Protein AF-A0A8W8LDY5-F1 (afdb_monomer_lite)

Organism: Magallana gigas (NCBI:txid29159)

Foldseek 3Di:
DDPPPPDDDDDDDDPLCLVVDPDPCSLDPALVVLLLVVLVVQCVVANPDGAQDEQAAEQLGLLSQLSNQLVCSDVNHFYYEYEADDLVVLVVCLVVVVVVLVPDDQKDPDLVRQLVCCCVVVVDVDSVVSNVPSQSFKAWPVPRHGSVVVVVVVVVVVVVVDDDPPDDDDDDDDDDDDDDDDDDDDDDDDDDDDDDDPDDDDDDDDDDDDDSGMMGTNDPCVSCSVNSCSSRPCSVVSQVPRPHYYHYHHDDD

Secondary structure (DSSP, 8-state):
--------------GGGGGG---TTTT---HHHHHHHHHHHHHHHHTTSPPPEEEEEETHHHHHHHHHHHTT--TTEEEEEEES--HHHHHHHHHHHHHHHHTS-S-BSSHHHHHHHHHHTTS-S-HHHHHHHTGGGEEETTT--BHHHHHHHHHHHHHTS---------------------------------------PPPP----------EEESS-GGGGHHHHHHHHTTHHHHHHH-SS-EEEE----

InterPro domains:
  IPR000073 Alpha/beta hydrolase fold-1 [PF12697] (27-96)
  IPR016812 Protein phosphatase methylesterase, eukaryotic [PTHR14189] (23-253)
  IPR029058 Alpha/Beta hydrolase fold [G3DSA:3.40.50.1820] (20-253)
  IPR029058 Alpha/Beta hydrolase fold [SSF53474] (24-129)

pLDDT: mean 73.22, std 25.51, range [22.97, 98.12]

Structure (mmCIF, N/CA/C/O backbone):
data_AF-A0A8W8LDY5-F1
#
_entry.id   AF-A0A8W8LDY5-F1
#
loop_
_atom_site.group_PDB
_atom_site.id
_atom_site.type_symbol
_atom_site.label_atom_id
_atom_site.label_alt_id
_atom_site.label_comp_id
_atom_site.label_asym_id
_atom_site.label_entity_id
_atom_site.label_seq_id
_atom_site.pdbx_PDB_ins_code
_atom_site.Cartn_x
_atom_site.Cartn_y
_atom_site.Cartn_z
_atom_site.occupancy
_atom_site.B_iso_or_equiv
_atom_site.auth_seq_id
_atom_site.auth_comp_id
_atom_site.auth_asym_id
_atom_site.auth_atom_id
_atom_site.pdbx_PDB_model_num
ATOM 1 N N . MET A 1 1 ? -23.654 31.945 11.230 1.00 37.06 1 MET A N 1
ATOM 2 C CA . MET A 1 1 ? -23.177 30.555 11.364 1.00 37.06 1 MET A CA 1
ATOM 3 C C . MET A 1 1 ? -22.205 30.346 10.220 1.00 37.06 1 MET A C 1
ATOM 5 O O . MET A 1 1 ? -22.652 30.315 9.084 1.00 37.06 1 MET A O 1
ATOM 9 N N . SER A 1 2 ? -20.897 30.408 10.481 1.00 36.28 2 SER A N 1
ATOM 10 C CA . SER A 1 2 ? -19.891 30.214 9.433 1.00 36.28 2 SER A CA 1
ATOM 11 C C . SER A 1 2 ? -19.909 28.752 9.001 1.00 36.28 2 SER A C 1
ATOM 13 O O . SER A 1 2 ? -19.732 27.871 9.842 1.00 36.28 2 SER A O 1
ATOM 15 N N . ASN A 1 3 ? -20.121 28.508 7.710 1.00 33.69 3 ASN A N 1
ATOM 16 C CA . ASN A 1 3 ? -19.801 27.233 7.085 1.00 33.69 3 ASN A CA 1
ATOM 17 C C . ASN A 1 3 ? -18.284 27.047 7.202 1.00 33.69 3 ASN A C 1
ATOM 19 O O . ASN A 1 3 ? -17.527 27.648 6.447 1.00 33.69 3 ASN A O 1
ATOM 23 N N . ALA A 1 4 ? -17.843 26.300 8.212 1.00 34.47 4 ALA A N 1
ATOM 24 C CA . ALA A 1 4 ? -16.472 25.827 8.273 1.00 34.47 4 ALA A CA 1
ATOM 25 C C . ALA A 1 4 ? -16.356 24.702 7.244 1.00 34.47 4 ALA A C 1
ATOM 27 O O . ALA A 1 4 ? -16.884 23.609 7.443 1.00 34.47 4 ALA A O 1
ATOM 28 N N . GLU A 1 5 ? -15.742 25.012 6.111 1.00 32.47 5 GLU A N 1
ATOM 29 C CA . GLU A 1 5 ? -15.350 24.035 5.108 1.00 32.47 5 GLU A CA 1
ATOM 30 C C . GLU A 1 5 ? -14.356 23.067 5.771 1.00 32.47 5 GLU A C 1
ATOM 32 O O . GLU A 1 5 ? -13.290 23.471 6.239 1.00 32.47 5 GLU A O 1
ATOM 37 N N . ILE A 1 6 ? -14.752 21.801 5.939 1.00 36.16 6 ILE A N 1
ATOM 38 C CA . ILE A 1 6 ? -13.903 20.786 6.572 1.00 36.16 6 ILE A CA 1
ATOM 39 C C . ILE A 1 6 ? -12.850 20.379 5.542 1.00 36.16 6 ILE A C 1
ATOM 41 O O . ILE A 1 6 ? -13.074 19.495 4.718 1.00 36.16 6 ILE A O 1
ATOM 45 N N . GLN A 1 7 ? -11.698 21.038 5.582 1.00 36.31 7 GLN A N 1
ATOM 46 C CA . GLN A 1 7 ? -10.547 20.674 4.769 1.00 36.31 7 GLN A CA 1
ATOM 47 C C . GLN A 1 7 ? -9.824 19.500 5.447 1.00 36.31 7 GLN A C 1
ATOM 49 O O . GLN A 1 7 ? -9.162 19.673 6.469 1.00 36.31 7 GLN A O 1
ATOM 54 N N . ILE A 1 8 ? -9.997 18.284 4.918 1.00 40.84 8 ILE A N 1
ATOM 55 C CA . ILE A 1 8 ? -9.317 17.080 5.419 1.00 40.84 8 ILE A CA 1
ATOM 56 C C . ILE A 1 8 ? -7.999 16.927 4.647 1.00 40.84 8 ILE A C 1
ATOM 58 O O . ILE A 1 8 ? -8.042 16.664 3.443 1.00 40.84 8 ILE A O 1
ATOM 62 N N . PRO A 1 9 ? -6.828 17.094 5.285 1.00 42.97 9 PRO A N 1
ATOM 63 C CA . PRO A 1 9 ? -5.555 16.854 4.619 1.00 42.97 9 PRO A CA 1
ATOM 64 C C . PRO A 1 9 ? -5.391 15.358 4.315 1.00 42.97 9 PRO A C 1
ATOM 66 O O . PRO A 1 9 ? -5.575 14.513 5.192 1.00 42.97 9 PRO A O 1
ATOM 69 N N . PHE A 1 10 ? -5.026 15.030 3.074 1.00 44.22 10 PHE A N 1
ATOM 70 C CA . PHE A 1 10 ? -4.736 13.661 2.648 1.00 44.22 10 PHE A CA 1
ATOM 71 C C . PHE A 1 10 ? -3.226 13.422 2.622 1.00 44.22 10 PHE A C 1
ATOM 73 O O . PHE A 1 10 ? -2.493 14.123 1.930 1.00 44.22 10 PHE A O 1
ATOM 80 N N . ALA A 1 11 ? -2.768 12.394 3.335 1.00 47.06 11 ALA A N 1
ATOM 81 C CA . ALA A 1 11 ? -1.408 11.877 3.230 1.00 47.06 11 ALA A CA 1
ATOM 82 C C . ALA A 1 11 ? -1.457 10.483 2.591 1.00 47.06 11 ALA A C 1
ATOM 84 O O . ALA A 1 11 ? -2.080 9.570 3.131 1.00 47.06 11 ALA A O 1
ATOM 85 N N . CYS A 1 12 ? -0.817 10.319 1.432 1.00 48.78 12 CYS A N 1
ATOM 86 C CA . CYS A 1 12 ? -0.674 9.024 0.770 1.00 48.78 12 CYS A CA 1
ATOM 87 C C . CYS A 1 12 ? 0.731 8.478 1.015 1.00 48.78 12 CYS A C 1
ATOM 89 O O . CYS A 1 12 ? 1.708 9.003 0.484 1.00 48.78 12 CYS A O 1
ATOM 91 N N . THR A 1 13 ? 0.840 7.398 1.784 1.00 51.50 13 THR A N 1
ATOM 92 C CA . THR A 1 13 ? 2.084 6.638 1.899 1.00 51.50 13 THR A CA 1
ATOM 93 C C . THR A 1 13 ? 2.088 5.549 0.831 1.00 51.50 13 THR A C 1
ATOM 95 O O . THR A 1 13 ? 1.248 4.651 0.810 1.00 51.50 13 THR A O 1
ATOM 98 N N . SER A 1 14 ? 3.013 5.642 -0.121 1.00 46.97 14 SER A N 1
ATOM 99 C CA . SER A 1 14 ? 3.204 4.573 -1.100 1.00 46.97 14 SER A CA 1
ATOM 100 C C . SER A 1 14 ? 3.945 3.409 -0.444 1.00 46.97 14 SER A C 1
ATOM 102 O O . SER A 1 14 ? 4.886 3.631 0.311 1.00 46.97 14 SER A O 1
ATOM 104 N N . ALA A 1 15 ? 3.620 2.163 -0.800 1.00 43.03 15 ALA A N 1
ATOM 105 C CA . ALA A 1 15 ? 4.523 1.037 -0.531 1.00 43.03 15 ALA A CA 1
ATOM 106 C C . ALA A 1 15 ? 5.902 1.250 -1.197 1.00 43.03 15 ALA A C 1
ATOM 108 O O . ALA A 1 15 ? 6.901 0.697 -0.757 1.00 43.03 15 ALA A O 1
ATOM 109 N N . ALA A 1 16 ? 5.972 2.119 -2.211 1.00 36.88 16 ALA A N 1
ATOM 110 C CA . ALA A 1 16 ? 7.206 2.588 -2.828 1.00 36.88 16 ALA A CA 1
ATOM 111 C C . ALA A 1 16 ? 7.945 3.673 -2.008 1.00 36.88 16 ALA A C 1
ATOM 113 O O . ALA A 1 16 ? 8.997 4.143 -2.426 1.00 36.88 16 ALA A O 1
ATOM 114 N N . ALA A 1 17 ? 7.445 4.066 -0.831 1.00 37.41 17 ALA A N 1
ATOM 115 C CA . ALA A 1 17 ? 8.196 4.860 0.148 1.00 37.41 17 ALA A CA 1
ATOM 116 C C . ALA A 1 17 ? 9.242 4.022 0.916 1.00 37.41 17 ALA A C 1
ATOM 118 O O . ALA A 1 17 ? 9.910 4.545 1.803 1.00 37.41 17 ALA A O 1
ATOM 119 N N . GLN A 1 18 ? 9.419 2.740 0.564 1.00 44.97 18 GLN A N 1
ATOM 120 C CA . GLN A 1 18 ? 10.471 1.857 1.093 1.00 44.97 18 GLN A CA 1
ATOM 121 C C . GLN A 1 18 ? 11.889 2.439 0.956 1.00 44.97 18 GLN A C 1
ATOM 123 O O . GLN A 1 18 ? 12.748 2.125 1.775 1.00 44.97 18 GLN A O 1
ATOM 128 N N . ASP A 1 19 ? 12.126 3.341 -0.003 1.00 41.28 19 ASP A N 1
ATOM 129 C CA . ASP A 1 19 ? 13.433 3.996 -0.169 1.00 41.28 19 ASP A CA 1
ATOM 130 C C . ASP A 1 19 ? 13.679 5.153 0.820 1.00 41.28 19 ASP A C 1
ATOM 132 O O . ASP A 1 19 ? 14.812 5.608 0.954 1.00 41.28 19 ASP A O 1
ATOM 136 N N . LEU A 1 20 ? 12.661 5.610 1.567 1.00 38.50 20 LEU A N 1
ATOM 137 C CA . LEU A 1 20 ? 12.828 6.645 2.601 1.00 38.50 20 LEU A CA 1
ATOM 138 C C . LEU A 1 20 ? 13.350 6.088 3.937 1.00 38.50 20 LEU A C 1
ATOM 140 O O . LEU A 1 20 ? 13.757 6.861 4.803 1.00 38.50 20 LEU A O 1
ATOM 144 N N . PHE A 1 21 ? 13.397 4.762 4.111 1.00 41.69 21 PHE A N 1
ATOM 145 C CA . PHE A 1 21 ? 13.896 4.132 5.333 1.00 41.69 21 PHE A CA 1
ATOM 146 C C . PHE A 1 21 ? 15.153 3.303 5.058 1.00 41.69 21 PHE A C 1
ATOM 148 O O . PHE A 1 21 ? 15.094 2.121 4.730 1.00 41.69 21 PHE A O 1
ATOM 155 N N . SER A 1 22 ? 16.316 3.918 5.292 1.00 36.22 22 SER A N 1
ATOM 156 C CA . SER A 1 22 ? 17.645 3.287 5.295 1.00 36.22 22 SER A CA 1
ATOM 157 C C . SER A 1 22 ? 17.837 2.324 6.486 1.00 36.22 22 SER A C 1
ATOM 159 O O . 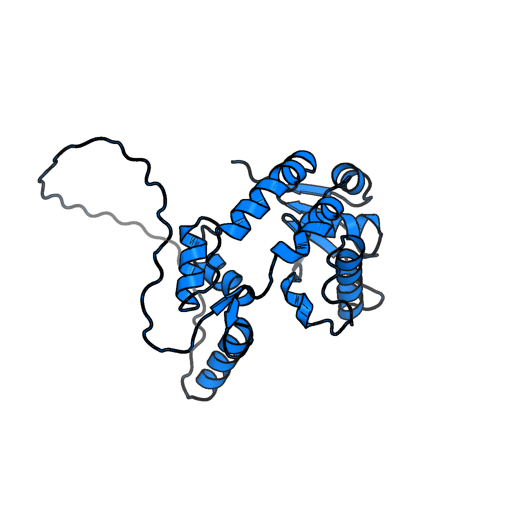SER A 1 22 ? 18.779 2.459 7.270 1.00 36.22 22 SER A O 1
ATOM 161 N N . SER A 1 23 ? 16.936 1.353 6.662 1.00 43.59 23 SER A N 1
ATOM 162 C CA . S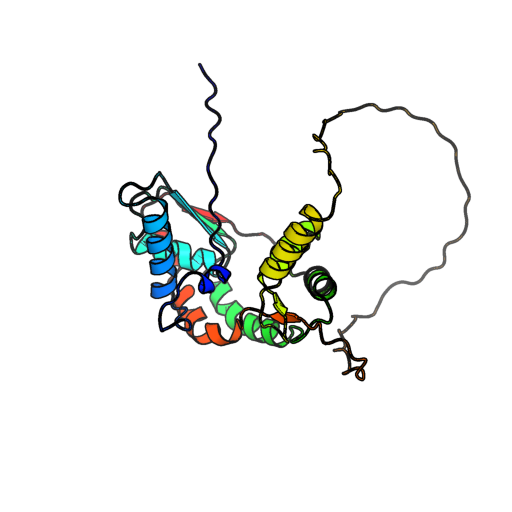ER A 1 23 ? 17.070 0.298 7.669 1.00 43.59 23 SER A CA 1
ATOM 163 C C . SER A 1 23 ? 17.593 -0.997 7.046 1.00 43.59 23 SER A C 1
ATOM 165 O O . SER A 1 23 ? 17.238 -1.376 5.933 1.00 43.59 23 SER A O 1
ATOM 167 N N . SER A 1 24 ? 18.469 -1.680 7.778 1.00 46.00 24 SER A N 1
ATOM 168 C CA . SER A 1 24 ? 19.313 -2.803 7.350 1.00 46.00 24 SER A CA 1
ATOM 169 C C . SER A 1 24 ? 18.574 -4.087 6.937 1.00 46.00 24 SER A C 1
ATOM 171 O O . SER A 1 24 ? 19.230 -5.077 6.624 1.00 46.00 24 SER A O 1
ATOM 173 N N . ASN A 1 25 ? 17.237 -4.092 6.909 1.00 54.94 25 ASN A N 1
ATOM 174 C CA . ASN A 1 25 ? 16.436 -5.265 6.559 1.00 54.94 25 ASN A CA 1
ATOM 175 C C . ASN A 1 25 ? 15.234 -4.912 5.661 1.00 54.94 25 ASN A C 1
ATOM 177 O O . ASN A 1 25 ? 14.090 -5.233 5.972 1.00 54.94 25 ASN A O 1
ATOM 181 N N . ASN A 1 26 ? 15.507 -4.260 4.525 1.00 62.44 26 ASN A N 1
ATOM 182 C CA . ASN A 1 26 ? 14.524 -3.796 3.528 1.00 62.44 26 ASN A CA 1
ATOM 183 C C . ASN A 1 26 ? 13.794 -4.933 2.759 1.00 62.44 26 ASN A C 1
ATOM 185 O O . ASN A 1 26 ? 13.309 -4.744 1.649 1.00 62.44 26 ASN A O 1
ATOM 189 N N . GLN A 1 27 ? 13.781 -6.151 3.307 1.00 73.69 27 GLN A N 1
ATOM 190 C CA . GLN A 1 27 ? 13.156 -7.341 2.716 1.00 73.69 27 GLN A CA 1
ATOM 191 C C . GLN A 1 27 ? 12.033 -7.920 3.583 1.00 73.69 27 GLN A C 1
ATOM 193 O O . GLN A 1 27 ? 11.282 -8.770 3.107 1.00 73.69 27 GLN A O 1
ATOM 198 N N . ASP A 1 28 ? 11.910 -7.483 4.840 1.00 84.94 28 ASP A N 1
ATOM 199 C CA . ASP A 1 28 ? 10.811 -7.898 5.707 1.00 84.94 28 ASP A CA 1
ATOM 200 C C . ASP A 1 28 ? 9.557 -7.081 5.384 1.00 84.94 28 ASP A C 1
ATOM 202 O O . ASP A 1 28 ? 9.450 -5.906 5.730 1.00 84.94 28 ASP A O 1
ATOM 206 N N . LEU A 1 29 ? 8.607 -7.727 4.711 1.00 87.88 29 LEU A N 1
ATOM 207 C CA . LEU A 1 29 ? 7.315 -7.145 4.364 1.00 87.88 29 LEU A CA 1
ATOM 208 C C . LEU A 1 29 ? 6.193 -7.741 5.218 1.00 87.88 29 LEU A C 1
ATOM 210 O O . LEU A 1 29 ? 5.048 -7.770 4.781 1.00 87.88 29 LEU A O 1
ATOM 214 N N . SER A 1 30 ? 6.493 -8.244 6.418 1.00 92.69 30 SER A N 1
ATOM 215 C CA . SER A 1 30 ? 5.484 -8.744 7.356 1.00 92.69 30 SER A CA 1
ATOM 216 C C . SER A 1 30 ? 4.444 -7.681 7.719 1.00 92.69 30 SER A C 1
ATOM 218 O O . SER A 1 30 ? 4.695 -6.471 7.671 1.00 92.69 30 SER A O 1
ATOM 220 N N . ALA A 1 31 ? 3.252 -8.138 8.112 1.00 93.62 31 ALA A N 1
ATOM 221 C CA . ALA A 1 31 ? 2.187 -7.251 8.566 1.00 93.62 31 ALA A CA 1
ATOM 222 C C . ALA A 1 31 ? 2.651 -6.387 9.747 1.00 93.62 31 ALA A C 1
ATOM 224 O O . ALA A 1 31 ? 2.359 -5.192 9.805 1.00 93.62 31 ALA A O 1
ATOM 225 N N . GLU A 1 32 ? 3.412 -6.980 10.667 1.00 94.38 32 GLU A N 1
ATOM 226 C CA . GLU A 1 32 ? 3.980 -6.341 11.846 1.00 94.38 32 GLU A CA 1
ATOM 227 C C . GLU A 1 32 ? 4.967 -5.242 11.468 1.00 94.38 32 GLU A C 1
ATOM 229 O O . GLU A 1 32 ? 4.907 -4.145 12.035 1.00 94.38 32 GLU A O 1
ATOM 234 N N . ARG A 1 33 ? 5.864 -5.499 10.512 1.00 93.06 33 ARG A N 1
ATOM 235 C CA . ARG A 1 33 ? 6.826 -4.490 10.079 1.00 93.06 33 ARG A CA 1
ATOM 236 C C . ARG A 1 33 ? 6.120 -3.316 9.411 1.00 93.06 33 ARG A C 1
ATOM 238 O O . ARG A 1 33 ? 6.235 -2.194 9.898 1.00 93.06 33 ARG A O 1
ATOM 245 N N . LEU A 1 34 ? 5.310 -3.593 8.391 1.00 92.06 34 LEU A N 1
ATOM 246 C CA . LEU A 1 34 ? 4.635 -2.562 7.599 1.00 92.06 34 LEU A CA 1
ATOM 247 C C . LEU A 1 34 ? 3.675 -1.705 8.434 1.00 92.06 34 LEU A C 1
ATOM 249 O O . LEU A 1 34 ? 3.633 -0.490 8.266 1.00 92.06 34 LEU A O 1
ATOM 253 N N . SER A 1 35 ? 2.935 -2.299 9.375 1.00 95.56 35 SER A N 1
ATOM 254 C CA . SER A 1 35 ? 2.070 -1.509 10.266 1.00 95.56 35 SER A CA 1
ATOM 255 C C . SER A 1 35 ? 2.868 -0.664 11.266 1.00 95.56 35 SER A C 1
ATOM 257 O O . SER A 1 35 ? 2.466 0.460 11.567 1.00 95.56 35 SER A O 1
ATOM 259 N N . SER A 1 36 ? 4.028 -1.149 11.730 1.00 95.19 36 SER A N 1
ATOM 260 C CA . SER A 1 36 ? 4.947 -0.344 12.554 1.00 95.19 36 SER A CA 1
ATOM 261 C C . SER A 1 36 ? 5.496 0.846 11.771 1.00 95.19 36 SER A C 1
ATOM 263 O O . SER A 1 36 ? 5.558 1.946 12.310 1.00 95.19 36 SER A O 1
ATOM 265 N N . ASP A 1 37 ? 5.831 0.646 10.496 1.00 91.75 37 ASP A N 1
ATOM 266 C CA . ASP A 1 37 ? 6.319 1.715 9.626 1.00 91.75 37 ASP A CA 1
ATOM 267 C C . ASP A 1 37 ? 5.253 2.806 9.426 1.00 91.75 37 ASP A C 1
ATOM 269 O O . ASP A 1 37 ? 5.576 3.987 9.526 1.00 91.75 37 ASP A O 1
ATOM 273 N N . VAL A 1 38 ? 3.970 2.448 9.275 1.00 93.75 38 VAL A N 1
ATOM 274 C CA . VAL A 1 38 ? 2.864 3.431 9.248 1.00 93.75 38 VAL A CA 1
ATOM 275 C C . VAL A 1 38 ? 2.816 4.265 10.534 1.00 93.75 38 VAL A C 1
ATOM 277 O O . VAL A 1 38 ? 2.722 5.490 10.466 1.00 93.75 38 VAL A O 1
ATOM 280 N N . GLY A 1 39 ? 2.905 3.622 11.703 1.00 93.31 39 GLY A N 1
ATOM 281 C CA . GLY A 1 39 ? 2.935 4.326 12.989 1.00 93.31 39 GLY A CA 1
ATOM 282 C C . GLY A 1 39 ? 4.146 5.254 13.127 1.00 93.31 39 GLY A C 1
ATOM 283 O O . GLY A 1 39 ? 4.005 6.396 13.561 1.00 93.31 39 GLY A O 1
ATOM 284 N N . ASN A 1 40 ? 5.324 4.796 12.694 1.00 92.75 40 ASN A N 1
ATOM 285 C CA . ASN A 1 40 ? 6.556 5.585 12.713 1.00 92.75 40 ASN A CA 1
ATOM 286 C C . ASN A 1 40 ? 6.467 6.810 11.797 1.00 92.75 40 ASN A C 1
ATOM 288 O O . ASN A 1 40 ? 6.885 7.887 12.205 1.00 92.75 40 ASN A O 1
ATOM 292 N N . ILE A 1 41 ? 5.890 6.672 10.598 1.00 90.38 41 ILE A N 1
ATOM 293 C CA . ILE A 1 41 ? 5.679 7.798 9.677 1.00 90.38 41 ILE A CA 1
ATOM 294 C C . ILE A 1 41 ? 4.771 8.848 10.318 1.00 90.38 41 ILE A C 1
ATOM 296 O O . ILE A 1 41 ? 5.106 10.026 10.323 1.00 90.38 41 ILE A O 1
ATOM 300 N N . ILE A 1 42 ? 3.642 8.432 10.895 1.00 91.12 42 ILE A N 1
ATOM 301 C CA . ILE A 1 42 ? 2.709 9.356 11.555 1.00 91.12 42 ILE A CA 1
ATOM 302 C C . ILE A 1 42 ? 3.397 10.070 12.722 1.00 91.12 42 ILE A C 1
ATOM 304 O O . ILE A 1 42 ? 3.244 11.281 12.877 1.00 91.12 42 ILE A O 1
ATOM 308 N N . LYS A 1 43 ? 4.192 9.342 13.511 1.00 92.12 43 LYS A N 1
ATOM 309 C CA . LYS A 1 43 ? 4.965 9.921 14.609 1.00 92.12 43 LYS A CA 1
ATOM 310 C C . LYS A 1 43 ? 6.018 10.916 14.121 1.00 92.12 43 LYS A C 1
ATOM 312 O O . LYS A 1 43 ? 6.169 11.968 14.724 1.00 92.12 43 LYS A O 1
ATOM 317 N N . GLU A 1 44 ? 6.725 10.611 13.040 1.00 92.94 44 GLU A N 1
ATOM 318 C CA . GLU A 1 44 ? 7.719 11.526 12.470 1.00 92.94 44 GLU A CA 1
ATOM 319 C C . GLU A 1 44 ? 7.056 12.788 11.898 1.00 92.94 44 GLU A C 1
ATOM 321 O O . GLU A 1 44 ? 7.575 13.890 12.045 1.00 92.94 44 GLU A O 1
ATOM 326 N N . MET A 1 45 ? 5.875 12.649 11.289 1.00 89.75 45 MET A N 1
ATOM 327 C CA . MET A 1 45 ? 5.142 13.770 10.697 1.00 89.75 45 MET A CA 1
ATOM 328 C C . MET A 1 45 ? 4.497 14.698 11.732 1.00 89.75 45 MET A C 1
ATOM 330 O O . MET A 1 45 ? 4.455 15.908 11.515 1.00 89.75 45 MET A O 1
ATOM 334 N N . TYR A 1 46 ? 3.952 14.148 12.819 1.00 91.00 46 TYR A N 1
ATOM 335 C CA . TYR A 1 46 ? 3.099 14.899 13.750 1.00 91.00 46 TYR A CA 1
ATOM 336 C C . TYR A 1 46 ? 3.587 14.895 15.207 1.00 91.00 46 TYR A C 1
ATOM 338 O O . TYR A 1 46 ? 2.981 15.544 16.059 1.00 91.00 46 TYR A O 1
ATOM 346 N N . GLY A 1 47 ? 4.678 14.195 15.517 1.00 91.38 47 GLY A N 1
ATOM 347 C CA . GLY A 1 47 ? 5.205 14.074 16.872 1.00 91.38 47 GLY A CA 1
ATOM 348 C C . GLY A 1 47 ? 4.280 13.288 17.804 1.00 91.38 47 GLY A C 1
ATOM 349 O O . GLY A 1 47 ? 3.685 12.279 17.420 1.00 91.38 47 GLY A O 1
ATOM 350 N N . ASP A 1 48 ? 4.183 13.749 19.051 1.00 89.94 48 ASP A N 1
ATOM 351 C CA . ASP A 1 48 ? 3.425 13.073 20.112 1.00 89.94 48 ASP A CA 1
ATOM 352 C C . ASP A 1 48 ? 1.930 13.458 20.147 1.00 89.94 48 ASP A C 1
ATOM 354 O O . ASP A 1 48 ? 1.142 12.782 20.808 1.00 89.94 48 ASP A O 1
ATOM 358 N N . GLU A 1 49 ? 1.518 14.500 19.414 1.00 92.06 49 GLU A N 1
ATOM 359 C CA . GLU A 1 49 ? 0.129 14.987 19.359 1.00 92.06 49 GLU A CA 1
ATOM 360 C C . GLU A 1 49 ? -0.432 14.955 17.923 1.00 92.06 49 GLU A C 1
ATOM 362 O O . GLU A 1 49 ? -0.686 16.001 17.317 1.00 92.06 49 GLU A O 1
ATOM 367 N N . PRO A 1 50 ? -0.634 13.759 17.338 1.00 93.31 50 PRO A N 1
ATOM 368 C CA . PRO A 1 50 ? -1.188 13.652 15.998 1.00 93.31 50 PRO A CA 1
ATOM 369 C C . PRO A 1 50 ? -2.643 14.150 15.943 1.00 93.31 50 PRO A C 1
ATOM 371 O O . PRO A 1 50 ? -3.422 13.901 16.871 1.00 93.31 50 PRO A O 1
ATOM 374 N N . PRO A 1 51 ? -3.058 14.804 14.840 1.00 95.25 51 PRO A N 1
ATOM 375 C CA . PRO A 1 51 ? -4.454 15.187 14.642 1.00 95.25 51 PRO A CA 1
ATOM 376 C C . PRO A 1 51 ? -5.349 13.939 14.539 1.00 95.25 51 PRO A C 1
ATOM 378 O O . PRO A 1 51 ? -4.835 12.828 14.381 1.00 95.25 51 PRO A O 1
ATOM 381 N N . PRO A 1 52 ? -6.686 14.076 14.590 1.00 96.81 52 PRO A N 1
ATOM 382 C CA . PRO A 1 52 ? -7.587 12.959 14.320 1.00 96.81 52 PRO A CA 1
ATOM 383 C C . PRO A 1 52 ? -7.317 12.344 12.939 1.00 96.81 52 PRO A C 1
ATOM 385 O O . PRO A 1 52 ? -7.367 13.041 11.926 1.00 96.81 52 PRO A O 1
ATOM 388 N N . ILE A 1 53 ? -7.033 11.041 12.897 1.00 95.69 53 ILE A N 1
ATOM 389 C CA . ILE A 1 53 ? -6.638 10.321 11.677 1.00 95.69 53 ILE A CA 1
ATOM 390 C C . ILE A 1 53 ? -7.697 9.284 11.306 1.00 95.69 53 ILE A C 1
ATOM 392 O O . ILE A 1 53 ? -8.205 8.554 12.157 1.00 95.69 53 ILE A O 1
ATOM 396 N N . ILE A 1 54 ? -7.994 9.178 10.012 1.00 97.50 54 ILE A N 1
ATOM 397 C CA . ILE A 1 54 ? -8.742 8.060 9.433 1.00 97.50 54 ILE A CA 1
ATOM 398 C C . ILE A 1 54 ? -7.767 7.255 8.579 1.00 97.50 54 ILE A C 1
ATOM 400 O O . ILE A 1 54 ? -7.161 7.797 7.656 1.00 97.50 54 ILE A O 1
ATOM 404 N N . LEU A 1 55 ? -7.621 5.963 8.869 1.00 97.12 55 LEU A N 1
ATOM 405 C CA . LEU A 1 55 ? -6.833 5.070 8.023 1.00 97.12 55 LEU A CA 1
ATOM 406 C C . LEU A 1 55 ? -7.701 4.539 6.889 1.00 97.12 55 LEU A C 1
ATOM 408 O O . LEU A 1 55 ? -8.777 3.991 7.127 1.00 97.12 55 LEU A O 1
ATOM 412 N N . VAL A 1 56 ? -7.206 4.667 5.661 1.00 96.62 56 VAL A N 1
ATOM 413 C CA . VAL A 1 56 ? -7.849 4.140 4.456 1.00 96.62 56 VAL A CA 1
ATOM 414 C C . VAL A 1 56 ? -6.859 3.235 3.745 1.00 96.62 56 VAL A C 1
ATOM 416 O O . VAL A 1 56 ? -5.746 3.655 3.439 1.00 96.62 56 VAL A O 1
ATOM 419 N N . GLY A 1 57 ? -7.251 1.992 3.480 1.00 94.69 57 GLY A N 1
ATOM 420 C CA . GLY A 1 57 ? -6.384 1.030 2.815 1.00 94.69 57 GLY A CA 1
ATOM 421 C C . GLY A 1 57 ? -7.125 0.183 1.789 1.00 94.69 57 GLY A C 1
ATOM 422 O O . GLY A 1 57 ? -8.223 -0.303 2.046 1.00 94.69 57 GLY A O 1
ATOM 423 N N . HIS A 1 58 ? -6.495 -0.025 0.635 1.00 92.12 58 HIS A N 1
ATOM 424 C CA . HIS A 1 58 ? -6.973 -0.895 -0.440 1.00 92.12 58 HIS A CA 1
ATOM 425 C C . HIS A 1 58 ? -6.109 -2.156 -0.544 1.00 92.12 58 HIS A C 1
ATOM 427 O O . HIS A 1 58 ? -4.883 -2.063 -0.442 1.00 92.12 58 HIS A O 1
ATOM 433 N N . SER A 1 59 ? -6.718 -3.322 -0.784 1.00 89.75 59 SER A N 1
ATOM 434 C CA . SER A 1 59 ? -6.001 -4.596 -0.958 1.00 89.75 59 SER A CA 1
ATOM 435 C C . SER A 1 59 ? -5.002 -4.857 0.195 1.00 89.75 59 SER A C 1
ATOM 437 O O . SER A 1 59 ? -5.367 -4.748 1.367 1.00 89.75 59 SER A O 1
ATOM 439 N N . MET A 1 60 ? -3.722 -5.127 -0.093 1.00 91.44 60 MET A N 1
ATOM 440 C CA . MET A 1 60 ? -2.648 -5.212 0.914 1.00 91.44 60 MET A CA 1
ATOM 441 C C . MET A 1 60 ? -2.653 -4.018 1.885 1.00 91.44 60 MET A C 1
ATOM 443 O O . MET A 1 60 ? -2.541 -4.209 3.092 1.00 91.44 60 MET A O 1
ATOM 447 N N . GLY A 1 61 ? -2.826 -2.789 1.393 1.00 93.06 61 GLY A N 1
ATOM 448 C CA . GLY A 1 61 ? -2.878 -1.594 2.240 1.00 93.06 61 GLY A CA 1
ATOM 449 C C . GLY A 1 61 ? -4.066 -1.600 3.206 1.00 93.06 61 GLY A C 1
ATOM 450 O O . GLY A 1 61 ? -3.949 -1.099 4.320 1.00 93.06 61 GLY A O 1
ATOM 451 N N . GLY A 1 62 ? -5.184 -2.222 2.819 1.00 95.19 62 GLY A N 1
ATOM 452 C CA . GLY A 1 62 ? -6.332 -2.463 3.695 1.00 95.19 62 GLY A CA 1
ATOM 453 C C . GLY A 1 62 ? -5.964 -3.386 4.847 1.00 95.19 62 GLY A C 1
ATOM 454 O O . GLY A 1 62 ? -6.220 -3.055 6.002 1.00 95.19 62 GLY A O 1
ATOM 455 N N . ALA A 1 63 ? -5.279 -4.491 4.546 1.00 95.56 63 ALA A N 1
ATOM 456 C CA . ALA A 1 63 ? -4.771 -5.398 5.567 1.00 95.56 63 ALA A CA 1
ATOM 457 C C . ALA A 1 63 ? -3.831 -4.684 6.550 1.00 95.56 63 ALA A C 1
ATOM 459 O O . ALA A 1 63 ? -4.035 -4.751 7.762 1.00 95.56 63 ALA A O 1
ATOM 460 N N . ILE A 1 64 ? -2.848 -3.937 6.038 1.00 96.75 64 ILE A N 1
ATOM 461 C CA . ILE A 1 64 ? -1.910 -3.186 6.881 1.00 96.75 64 ILE A CA 1
ATOM 462 C C . ILE A 1 64 ? -2.637 -2.139 7.729 1.00 96.75 64 ILE A C 1
ATOM 464 O O . ILE A 1 64 ? -2.347 -2.042 8.916 1.00 96.75 64 ILE A O 1
ATOM 468 N N . ALA A 1 65 ? -3.626 -1.424 7.184 1.00 97.19 65 ALA A N 1
ATOM 469 C CA . ALA A 1 65 ? -4.430 -0.471 7.949 1.00 97.19 65 ALA A CA 1
ATOM 470 C C . ALA A 1 65 ? -5.141 -1.134 9.144 1.00 97.19 65 ALA A C 1
ATOM 472 O O . ALA A 1 65 ? -5.135 -0.579 10.245 1.00 97.19 65 ALA A O 1
ATOM 473 N N . VAL A 1 66 ? -5.691 -2.343 8.965 1.00 97.88 66 VAL A N 1
ATOM 474 C CA . VAL A 1 66 ? -6.278 -3.118 10.072 1.00 97.88 66 VAL A CA 1
ATOM 475 C C . VAL A 1 66 ? -5.219 -3.514 11.101 1.00 97.88 66 VAL A C 1
ATOM 477 O O . VAL A 1 66 ? -5.449 -3.349 12.298 1.00 97.88 66 VAL A O 1
ATOM 480 N N . HIS A 1 67 ? -4.057 -4.016 10.667 1.00 97.94 67 HIS A N 1
ATOM 481 C CA . HIS A 1 67 ? -2.962 -4.382 11.577 1.00 97.94 67 HIS A CA 1
ATOM 482 C C . HIS A 1 67 ? -2.434 -3.172 12.358 1.00 97.94 67 HIS A C 1
ATOM 484 O O . HIS A 1 67 ? -2.152 -3.290 13.548 1.00 97.94 67 HIS A O 1
ATOM 490 N N . THR A 1 68 ? -2.365 -1.997 11.732 1.00 97.81 68 THR A N 1
ATOM 491 C CA . THR A 1 68 ? -2.010 -0.735 12.394 1.00 97.81 68 THR A CA 1
ATOM 492 C C . THR A 1 68 ? -3.044 -0.349 13.450 1.00 97.81 68 THR A C 1
ATOM 494 O O . THR A 1 68 ? -2.673 0.002 14.573 1.00 97.81 68 THR A O 1
ATOM 497 N N . ALA A 1 69 ? -4.333 -0.452 13.113 1.00 97.69 69 ALA A N 1
ATOM 498 C CA . ALA A 1 69 ? -5.432 -0.100 14.005 1.00 97.69 69 ALA A CA 1
ATOM 499 C C . ALA A 1 69 ? -5.513 -1.027 15.229 1.00 97.69 69 ALA A C 1
ATOM 501 O O . ALA A 1 69 ? -5.535 -0.544 16.358 1.00 97.69 69 ALA A O 1
ATOM 502 N N . ILE A 1 70 ? -5.489 -2.350 15.029 1.00 97.31 70 ILE A N 1
ATOM 503 C CA . ILE A 1 70 ? -5.626 -3.331 16.122 1.00 97.31 70 ILE A CA 1
ATOM 504 C C . ILE A 1 70 ? -4.417 -3.348 17.067 1.00 97.31 70 ILE A C 1
ATOM 506 O O . ILE A 1 70 ? -4.523 -3.766 18.215 1.00 97.31 70 ILE A O 1
ATOM 510 N N . ARG A 1 71 ? -3.251 -2.898 16.592 1.00 97.38 71 ARG A N 1
ATOM 511 C CA . ARG A 1 71 ? -2.035 -2.743 17.403 1.00 97.38 71 ARG A CA 1
ATOM 512 C C . ARG A 1 71 ? -1.948 -1.382 18.098 1.00 97.38 71 ARG A C 1
ATOM 514 O O . ARG A 1 71 ? -0.951 -1.131 18.768 1.00 97.38 71 ARG A O 1
ATOM 521 N N . HIS A 1 72 ? -2.954 -0.519 17.935 1.00 96.69 72 HIS A N 1
ATOM 522 C CA . HIS A 1 72 ? -3.021 0.819 18.530 1.00 96.69 72 HIS A CA 1
ATOM 523 C C . HIS A 1 72 ? -1.790 1.692 18.225 1.00 96.69 72 HIS A C 1
ATOM 525 O O . HIS A 1 72 ? -1.322 2.448 19.072 1.00 96.69 72 HIS A O 1
ATOM 531 N N . LEU A 1 73 ? -1.254 1.594 17.003 1.00 96.31 73 LEU A N 1
ATOM 532 C CA . LEU A 1 73 ? -0.048 2.333 16.602 1.00 96.31 73 LEU A CA 1
ATOM 533 C C . LEU A 1 73 ? -0.315 3.805 16.263 1.00 96.31 73 LEU A C 1
ATOM 535 O O . LEU A 1 73 ? 0.624 4.578 16.104 1.00 96.31 73 LEU A O 1
ATOM 539 N N . VAL A 1 74 ? -1.588 4.186 16.145 1.00 95.69 74 VAL A N 1
ATOM 540 C CA . VAL A 1 74 ? -2.035 5.553 15.862 1.00 95.69 74 VAL A CA 1
ATOM 541 C C . VAL A 1 74 ? -2.990 5.972 16.983 1.00 95.69 74 VAL A C 1
ATOM 543 O O . VAL A 1 74 ? -4.169 5.618 16.930 1.00 95.69 74 VAL A O 1
ATOM 546 N N . PRO A 1 75 ? -2.510 6.691 18.016 1.00 93.25 75 PRO A N 1
ATOM 547 C CA . PRO A 1 75 ? -3.324 7.038 19.185 1.00 93.25 75 PRO A CA 1
ATOM 548 C C . PRO A 1 75 ? -4.550 7.901 18.861 1.00 93.25 75 PRO A C 1
ATOM 550 O O . PRO A 1 75 ? -5.565 7.811 19.544 1.00 93.25 75 PRO A O 1
ATOM 553 N N . SER A 1 76 ? -4.470 8.718 17.808 1.00 96.12 76 SER A N 1
ATOM 554 C CA . SER A 1 76 ? -5.538 9.614 17.352 1.00 96.12 76 SER A CA 1
ATOM 555 C C . SER A 1 76 ? -6.436 9.005 16.265 1.00 96.12 76 SER A C 1
ATOM 557 O O . SER A 1 76 ? -7.124 9.735 15.545 1.00 96.12 76 SER A O 1
ATOM 559 N N . LEU A 1 77 ? -6.429 7.677 16.101 1.00 97.44 77 LEU A N 1
ATOM 560 C CA . LEU A 1 77 ? -7.259 7.002 15.106 1.00 97.44 77 LEU A CA 1
ATOM 561 C C . LEU A 1 77 ? -8.747 7.162 15.447 1.00 97.44 77 LEU A C 1
ATOM 563 O O . LEU A 1 77 ? -9.208 6.699 16.487 1.00 97.44 77 LEU A O 1
ATOM 567 N N . ILE A 1 78 ? -9.508 7.765 14.536 1.00 97.81 78 ILE A N 1
ATOM 568 C CA . ILE A 1 78 ? -10.954 7.994 14.682 1.00 97.81 78 ILE A CA 1
ATOM 569 C C . ILE A 1 78 ? -11.800 7.210 13.672 1.00 97.81 78 ILE A C 1
ATOM 571 O O . ILE A 1 78 ? -13.026 7.215 13.767 1.00 97.81 78 ILE A O 1
ATOM 575 N N . GLY A 1 79 ? -11.178 6.521 12.713 1.00 97.88 79 GLY A N 1
ATOM 576 C CA . GLY A 1 79 ? -11.894 5.714 11.730 1.00 97.88 79 GLY A CA 1
ATOM 577 C C . GLY A 1 79 ? -10.987 4.800 10.915 1.00 97.88 79 GLY A C 1
ATOM 578 O O . GLY A 1 79 ? -9.799 5.071 10.742 1.00 97.88 79 GLY A O 1
ATOM 579 N N . LEU A 1 80 ? -11.567 3.715 10.404 1.00 98.12 80 LEU A N 1
ATOM 580 C CA . LEU A 1 80 ? -10.887 2.732 9.564 1.00 98.12 80 LEU A CA 1
ATOM 581 C C . LEU A 1 80 ? -11.743 2.383 8.341 1.00 98.12 80 LEU A C 1
ATOM 583 O O . LEU A 1 80 ? -12.885 1.939 8.475 1.00 98.12 80 LEU A O 1
ATOM 587 N N . ILE A 1 81 ? -11.175 2.548 7.149 1.00 97.56 81 ILE A N 1
ATOM 588 C CA . ILE A 1 81 ? -11.807 2.232 5.869 1.00 97.56 81 ILE A CA 1
ATOM 589 C C . ILE A 1 81 ? -10.956 1.193 5.141 1.00 97.56 81 ILE A C 1
ATOM 591 O O . ILE A 1 81 ? -9.775 1.411 4.873 1.00 97.56 81 ILE A O 1
ATOM 595 N N . VAL A 1 82 ? -11.573 0.066 4.797 1.00 96.25 82 VAL A N 1
ATOM 596 C CA . VAL A 1 82 ? -10.943 -1.012 4.029 1.00 96.25 82 VAL A CA 1
ATOM 597 C C . VAL A 1 82 ? -11.653 -1.135 2.686 1.00 96.25 82 VAL A C 1
ATOM 599 O O . VAL A 1 82 ? -12.879 -1.217 2.639 1.00 96.25 82 VAL A O 1
ATOM 602 N N . ILE A 1 83 ? -10.883 -1.133 1.600 1.00 94.12 83 ILE A N 1
ATOM 603 C CA . ILE A 1 83 ? -11.381 -1.185 0.225 1.00 94.12 83 ILE A CA 1
ATOM 604 C C . ILE A 1 83 ? -10.972 -2.511 -0.414 1.00 94.12 83 ILE A C 1
ATOM 606 O O . ILE A 1 83 ? -9.784 -2.820 -0.505 1.00 94.12 83 ILE A O 1
ATOM 610 N N . ASP A 1 84 ? -11.971 -3.245 -0.890 1.00 90.19 84 ASP A N 1
ATOM 611 C CA . ASP A 1 84 ? -11.859 -4.458 -1.699 1.00 90.19 84 ASP A CA 1
ATOM 612 C C . ASP A 1 84 ? -11.016 -5.572 -1.055 1.00 90.19 84 ASP A C 1
ATOM 614 O O . ASP A 1 84 ? -10.147 -6.186 -1.672 1.00 90.19 84 ASP A O 1
ATOM 618 N N . VAL A 1 85 ? -11.253 -5.816 0.240 1.00 86.44 85 VAL A N 1
ATOM 619 C CA . VAL A 1 85 ? -10.614 -6.913 0.978 1.00 86.44 85 VAL A CA 1
ATOM 620 C C . VAL A 1 85 ? -11.640 -7.679 1.793 1.00 86.44 85 VAL A C 1
ATOM 622 O O . VAL A 1 85 ? -12.225 -7.155 2.739 1.00 86.44 85 VAL A O 1
ATOM 625 N N . VAL A 1 86 ? -11.788 -8.962 1.475 1.00 88.00 86 VAL A N 1
ATOM 626 C CA . VAL A 1 86 ? -12.464 -9.954 2.315 1.00 88.00 86 VAL A CA 1
ATOM 627 C C . VAL A 1 86 ? -11.499 -11.116 2.498 1.00 88.00 86 VAL A C 1
ATOM 629 O O . VAL A 1 86 ? -10.908 -11.573 1.527 1.00 88.00 86 VAL A O 1
ATOM 632 N N . GLU A 1 87 ? -11.324 -11.591 3.733 1.00 89.75 87 GLU A N 1
ATOM 633 C CA . GLU A 1 87 ? -10.313 -12.604 4.071 1.00 89.75 87 GLU A CA 1
ATOM 634 C C . GLU A 1 87 ? -10.395 -13.843 3.167 1.00 89.75 87 GLU A C 1
ATOM 636 O O . GLU A 1 87 ? -9.402 -14.205 2.544 1.00 89.75 87 GLU A O 1
ATOM 641 N N . GLY A 1 88 ? -11.582 -14.444 3.020 1.00 87.69 88 GLY A N 1
ATOM 642 C CA . GLY A 1 88 ? -11.760 -15.638 2.187 1.00 87.69 88 GLY A CA 1
ATOM 643 C C . GLY A 1 88 ? -11.364 -15.420 0.723 1.00 87.69 88 GLY A C 1
ATOM 644 O O . GLY A 1 88 ? -10.542 -16.159 0.189 1.00 87.69 88 GLY A O 1
ATOM 645 N N . THR A 1 89 ? -11.878 -14.360 0.089 1.00 86.38 89 THR A N 1
ATOM 646 C CA . THR A 1 89 ? -11.577 -14.078 -1.325 1.00 86.38 89 THR A CA 1
ATOM 647 C C . THR A 1 89 ? -10.127 -13.651 -1.533 1.00 86.38 89 THR A C 1
ATOM 649 O O . THR A 1 89 ? -9.530 -13.998 -2.550 1.00 86.38 89 THR A O 1
ATOM 652 N N . ALA A 1 90 ? -9.535 -12.932 -0.575 1.00 85.25 90 ALA A N 1
ATOM 653 C CA . ALA A 1 90 ? -8.130 -12.542 -0.618 1.00 85.25 90 ALA A CA 1
ATOM 654 C C . ALA A 1 90 ? -7.211 -13.769 -0.550 1.00 85.25 90 ALA A C 1
ATOM 656 O O . ALA A 1 90 ? -6.267 -13.867 -1.332 1.00 85.25 90 ALA A O 1
ATOM 657 N N . MET A 1 91 ? -7.515 -14.724 0.334 1.00 88.50 91 MET A N 1
ATOM 658 C CA . MET A 1 91 ? -6.750 -15.964 0.481 1.00 88.50 91 MET A CA 1
ATOM 659 C C . MET A 1 91 ? -6.829 -16.845 -0.770 1.00 88.50 91 MET A C 1
ATOM 661 O O . MET A 1 91 ? -5.804 -17.364 -1.215 1.00 88.50 91 MET A O 1
ATOM 665 N N . ASP A 1 92 ? -8.008 -16.955 -1.384 1.00 88.25 92 ASP A N 1
ATOM 666 C CA . ASP A 1 92 ? -8.188 -17.698 -2.635 1.00 88.25 92 ASP A CA 1
ATOM 667 C C . ASP A 1 92 ? -7.429 -17.043 -3.807 1.00 88.25 92 ASP A C 1
ATOM 669 O O . ASP A 1 92 ? -6.829 -17.725 -4.648 1.00 88.25 92 ASP A O 1
ATOM 673 N N . ALA A 1 93 ? -7.384 -15.706 -3.839 1.00 86.31 93 ALA A N 1
ATOM 674 C CA . ALA A 1 93 ? -6.738 -14.932 -4.897 1.00 86.31 93 ALA A CA 1
ATOM 675 C C . ALA A 1 93 ? -5.198 -14.985 -4.878 1.00 86.31 93 ALA A C 1
ATOM 677 O O . ALA A 1 93 ? -4.576 -14.660 -5.893 1.00 86.31 93 ALA A O 1
ATOM 678 N N . LEU A 1 94 ? -4.561 -15.424 -3.784 1.00 84.94 94 LEU A N 1
ATOM 679 C CA . LEU A 1 94 ? -3.092 -15.443 -3.665 1.00 84.94 94 LEU A CA 1
ATOM 680 C C . LEU A 1 94 ? -2.417 -16.265 -4.776 1.00 84.94 94 LEU A C 1
ATOM 682 O O . LEU A 1 94 ? -1.407 -15.847 -5.343 1.00 84.94 94 LEU A O 1
ATOM 686 N N . SER A 1 95 ? -3.006 -17.406 -5.140 1.00 79.31 95 SER A N 1
ATOM 687 C CA . SER A 1 95 ? -2.505 -18.266 -6.224 1.00 79.31 95 SER A CA 1
ATOM 688 C C . SER A 1 95 ? -2.617 -17.604 -7.607 1.00 79.31 95 SER A C 1
ATOM 690 O O . SER A 1 95 ? -1.709 -17.688 -8.442 1.00 79.31 95 SER A O 1
ATOM 692 N N . SER A 1 96 ? -3.714 -16.878 -7.836 1.00 86.44 96 SER A N 1
ATOM 693 C CA . SER A 1 96 ? -3.935 -16.093 -9.052 1.00 86.44 96 SER A CA 1
ATOM 694 C C . SER A 1 96 ? -2.920 -14.955 -9.167 1.00 86.44 96 SER A C 1
ATOM 696 O O . SER A 1 96 ? -2.372 -14.719 -10.244 1.00 86.44 96 SER A O 1
ATOM 698 N N . MET A 1 97 ? -2.574 -14.314 -8.045 1.00 85.38 97 MET A N 1
ATOM 699 C CA . MET A 1 97 ? -1.608 -13.217 -8.018 1.00 85.38 97 MET A CA 1
ATOM 700 C C . MET A 1 97 ? -0.219 -13.649 -8.502 1.00 85.38 97 MET A C 1
ATOM 702 O O . MET A 1 97 ? 0.405 -12.935 -9.284 1.00 85.38 97 MET A O 1
ATOM 706 N N . GLN A 1 98 ? 0.251 -14.846 -8.137 1.00 83.81 98 GLN A N 1
ATOM 707 C CA . GLN A 1 98 ? 1.518 -15.372 -8.666 1.00 83.81 98 GLN A CA 1
ATOM 708 C C . GLN A 1 98 ? 1.488 -15.527 -10.190 1.00 83.81 98 GLN A C 1
ATOM 710 O O . GLN A 1 98 ? 2.462 -15.216 -10.877 1.00 83.81 98 GLN A O 1
ATOM 715 N N . SER A 1 99 ? 0.367 -16.015 -10.722 1.00 87.12 99 SER A N 1
ATOM 716 C CA . SER A 1 99 ? 0.177 -16.189 -12.164 1.00 87.12 99 SER A CA 1
ATOM 717 C C . SER A 1 99 ? 0.132 -14.835 -12.874 1.00 87.12 99 SER A C 1
ATOM 719 O O . SER A 1 99 ? 0.773 -14.662 -13.910 1.00 87.12 99 SER A O 1
ATOM 721 N N . PHE A 1 100 ? -0.538 -13.850 -12.272 1.00 86.19 100 PHE A N 1
ATOM 722 C CA . PHE A 1 100 ? -0.564 -12.473 -12.756 1.00 86.19 100 PHE A CA 1
ATOM 723 C C . PHE A 1 100 ? 0.832 -11.841 -12.782 1.00 86.19 100 PHE A C 1
ATOM 725 O O . PHE A 1 100 ? 1.224 -11.276 -13.801 1.00 86.19 100 PHE A O 1
ATOM 732 N N . LEU A 1 101 ? 1.615 -11.978 -11.704 1.00 87.00 101 LEU A N 1
ATOM 733 C CA . LEU A 1 101 ? 2.982 -11.450 -11.631 1.00 87.00 101 LEU A CA 1
ATOM 734 C C . LEU A 1 101 ? 3.893 -12.051 -12.706 1.00 87.00 101 LEU A C 1
ATOM 736 O O . LEU A 1 101 ? 4.642 -11.317 -13.344 1.00 87.00 101 LEU A O 1
ATOM 740 N N . LYS A 1 102 ? 3.786 -13.360 -12.962 1.00 86.06 102 LYS A N 1
ATOM 741 C CA . LYS A 1 102 ? 4.541 -14.042 -14.028 1.00 86.06 102 LYS A CA 1
ATOM 742 C C . LYS A 1 102 ? 4.139 -13.595 -15.435 1.00 86.06 102 LYS A C 1
ATOM 744 O O . LYS A 1 102 ? 4.948 -13.695 -16.351 1.00 86.06 102 LYS A O 1
ATOM 749 N N . GLY A 1 103 ? 2.907 -13.120 -15.613 1.00 86.31 103 GLY A N 1
ATOM 750 C CA . GLY A 1 103 ? 2.405 -12.603 -16.887 1.00 86.31 103 GLY A CA 1
ATOM 75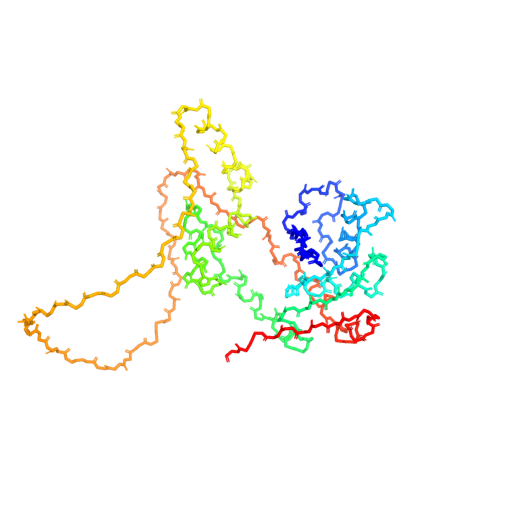1 C C . GLY A 1 103 ? 2.851 -11.174 -17.210 1.00 86.31 103 GLY A C 1
ATOM 752 O O . GLY A 1 103 ? 2.591 -10.697 -18.316 1.00 86.31 103 GLY A O 1
ATOM 753 N N . ARG A 1 104 ? 3.503 -10.470 -16.274 1.00 90.94 104 ARG A N 1
ATOM 754 C CA . ARG A 1 104 ? 3.960 -9.095 -16.501 1.00 90.94 104 ARG A CA 1
ATOM 755 C C . ARG A 1 104 ? 5.175 -9.063 -17.434 1.00 90.94 104 ARG A C 1
ATOM 757 O O . ARG A 1 104 ? 6.081 -9.883 -17.279 1.00 90.94 104 ARG A O 1
ATOM 764 N N . PRO A 1 105 ? 5.261 -8.084 -18.352 1.00 92.50 105 PRO A N 1
ATOM 765 C CA . PRO A 1 105 ? 6.503 -7.798 -19.055 1.00 92.50 105 PRO A CA 1
ATOM 766 C C . PRO A 1 105 ? 7.607 -7.496 -18.042 1.00 92.50 105 PRO A C 1
ATOM 768 O O . PRO A 1 105 ? 7.402 -6.712 -17.117 1.00 92.50 105 PRO A O 1
ATOM 771 N N . SER A 1 106 ? 8.772 -8.118 -18.205 1.00 90.44 106 SER A N 1
ATOM 772 C CA . SER A 1 106 ? 9.935 -7.860 -17.349 1.00 90.44 106 SER A CA 1
ATOM 773 C C . SER A 1 106 ? 10.642 -6.550 -17.702 1.00 90.44 106 SER A C 1
ATOM 775 O O . SER A 1 106 ? 11.327 -5.970 -16.859 1.00 90.44 106 SER A O 1
ATOM 777 N N . ILE A 1 107 ? 10.486 -6.097 -18.948 1.00 93.06 107 ILE A N 1
ATOM 778 C CA . ILE A 1 107 ? 11.159 -4.934 -19.516 1.00 93.06 107 ILE A CA 1
ATOM 779 C C . ILE A 1 107 ? 10.167 -4.152 -20.381 1.00 93.06 107 ILE A C 1
ATOM 781 O O . ILE A 1 107 ? 9.400 -4.739 -21.149 1.00 93.06 107 ILE A O 1
ATOM 785 N N . PHE A 1 108 ? 10.239 -2.829 -20.289 1.00 93.94 108 PHE A N 1
ATOM 786 C CA . PHE A 1 108 ? 9.569 -1.870 -21.158 1.00 93.94 108 PHE A CA 1
ATOM 787 C C . PHE A 1 108 ? 10.618 -1.041 -21.906 1.00 93.94 108 PHE A C 1
ATOM 789 O O . PHE A 1 108 ? 11.659 -0.695 -21.355 1.00 93.94 108 PHE A O 1
ATOM 796 N N . LYS A 1 109 ? 10.345 -0.719 -23.169 1.00 92.62 109 LYS A N 1
ATOM 797 C CA . LYS A 1 109 ? 11.192 0.116 -24.032 1.00 92.62 109 LYS A CA 1
ATOM 798 C C . LYS A 1 109 ? 11.084 1.607 -23.719 1.00 92.62 109 LYS A C 1
ATOM 800 O O . LYS A 1 109 ? 11.952 2.368 -24.109 1.00 92.62 109 LYS A O 1
ATOM 805 N N . SER A 1 110 ? 9.992 2.024 -23.087 1.00 91.62 110 SER A N 1
ATOM 806 C CA . SER A 1 110 ? 9.782 3.398 -22.642 1.00 91.62 110 SER A CA 1
ATOM 807 C C . SER A 1 110 ? 8.760 3.432 -21.509 1.00 91.62 110 SER A C 1
ATOM 809 O O . SER A 1 110 ? 8.028 2.458 -21.284 1.00 91.62 110 SER A O 1
ATOM 811 N N . LEU A 1 111 ? 8.690 4.564 -20.812 1.00 90.44 111 LEU A N 1
ATOM 812 C CA . LEU A 1 111 ? 7.695 4.812 -19.774 1.00 90.44 111 LEU A CA 1
ATOM 813 C C . LEU A 1 111 ? 6.265 4.765 -20.340 1.00 90.44 111 LEU A C 1
ATOM 815 O O . LEU A 1 111 ? 5.373 4.157 -19.744 1.00 90.44 111 LEU A O 1
ATOM 819 N N . GLU A 1 112 ? 6.061 5.320 -21.535 1.00 92.81 112 GLU A N 1
ATOM 820 C CA . GLU A 1 112 ? 4.785 5.312 -22.257 1.00 92.81 112 GLU A CA 1
ATOM 821 C C . GLU A 1 112 ? 4.332 3.890 -22.568 1.00 92.81 112 GLU A C 1
ATOM 823 O O . GLU A 1 112 ? 3.151 3.589 -22.416 1.00 92.81 112 GLU A O 1
ATOM 828 N N . GLN A 1 113 ? 5.254 2.994 -22.937 1.00 93.56 113 GLN A N 1
ATOM 829 C CA . GLN A 1 113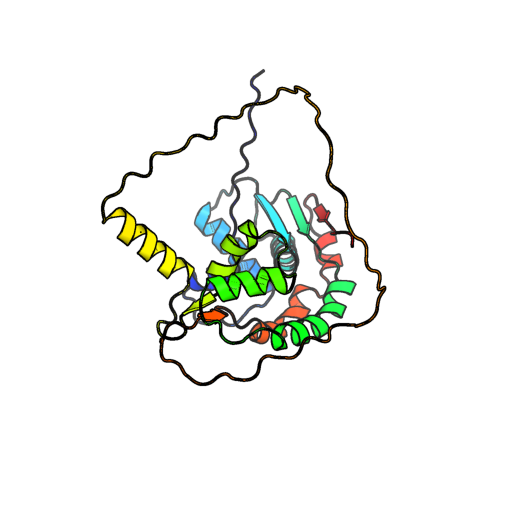 ? 4.915 1.590 -23.163 1.00 93.56 113 GLN A CA 1
ATOM 830 C C . GLN A 1 113 ? 4.438 0.910 -21.870 1.00 93.56 113 GLN A C 1
ATOM 832 O O . GLN A 1 113 ? 3.508 0.101 -21.900 1.00 93.56 113 GLN A O 1
ATOM 837 N N . GLY A 1 114 ? 5.049 1.241 -20.729 1.00 92.38 114 GLY A N 1
ATOM 838 C CA . GLY A 1 114 ? 4.589 0.783 -19.418 1.00 92.38 114 GLY A CA 1
ATOM 839 C C . GLY A 1 114 ? 3.169 1.264 -19.109 1.00 92.38 114 GLY A C 1
ATOM 840 O O . GLY A 1 114 ? 2.307 0.465 -18.737 1.00 92.38 114 GLY A O 1
ATOM 841 N N . ILE A 1 115 ? 2.898 2.554 -19.327 1.00 92.56 115 ILE A N 1
ATOM 842 C CA . ILE A 1 115 ? 1.568 3.157 -19.148 1.00 92.56 115 ILE A CA 1
ATOM 843 C C . ILE A 1 115 ? 0.541 2.504 -20.084 1.00 92.56 115 ILE A C 1
ATOM 845 O O . ILE A 1 115 ? -0.542 2.121 -19.640 1.00 92.56 115 ILE A O 1
ATOM 849 N N . GLU A 1 116 ? 0.886 2.316 -21.359 1.00 93.25 116 GLU A N 1
ATOM 850 C CA . GLU A 1 116 ? 0.028 1.663 -22.349 1.00 93.25 116 GLU A CA 1
ATOM 851 C C . GLU A 1 116 ? -0.315 0.231 -21.920 1.00 93.25 116 GLU A C 1
ATOM 853 O O . GLU A 1 116 ? -1.482 -0.166 -21.953 1.00 93.25 116 GLU A O 1
ATOM 858 N N . TRP A 1 117 ? 0.679 -0.538 -21.463 1.00 93.12 117 TRP A N 1
ATOM 859 C CA . TRP A 1 117 ? 0.460 -1.888 -20.949 1.00 93.12 117 TRP A CA 1
ATOM 860 C C . TRP A 1 117 ? -0.494 -1.893 -19.747 1.00 93.12 117 TRP A C 1
ATOM 862 O O . TRP A 1 117 ? -1.389 -2.737 -19.692 1.00 93.12 117 TRP A O 1
ATOM 872 N N . CYS A 1 118 ? -0.360 -0.945 -18.815 1.00 91.19 118 CYS A N 1
ATOM 873 C CA . CYS A 1 118 ? -1.228 -0.833 -17.638 1.00 91.19 118 CYS A CA 1
ATOM 874 C C . CYS A 1 118 ? -2.704 -0.623 -18.018 1.00 91.19 118 CYS A C 1
ATOM 876 O O . CYS A 1 118 ? -3.593 -1.278 -17.469 1.00 91.19 118 CYS A O 1
ATOM 878 N N . VAL A 1 119 ? -2.964 0.224 -19.018 1.00 92.38 119 VAL A N 1
ATOM 879 C CA . VAL A 1 119 ? -4.326 0.472 -19.511 1.00 92.38 119 VAL A CA 1
ATOM 880 C C . VAL A 1 119 ? -4.857 -0.718 -20.309 1.00 92.38 119 VAL A C 1
ATOM 882 O O . VAL A 1 119 ? -5.969 -1.188 -20.072 1.00 92.38 119 VAL A O 1
ATOM 885 N N . ARG A 1 120 ? -4.056 -1.261 -21.233 1.00 92.00 120 ARG A N 1
ATOM 886 C CA . ARG A 1 120 ? -4.478 -2.354 -22.127 1.00 92.00 120 ARG A CA 1
ATOM 887 C C . ARG A 1 120 ? -4.665 -3.690 -21.419 1.00 92.00 120 ARG A C 1
ATOM 889 O O . ARG A 1 120 ? -5.517 -4.469 -21.834 1.00 92.00 120 ARG A O 1
ATOM 896 N N . SER A 1 121 ? -3.890 -3.958 -20.371 1.00 88.75 121 SER A N 1
ATOM 897 C CA . SER A 1 121 ? -4.073 -5.138 -19.514 1.00 88.75 121 SER A CA 1
ATOM 898 C C . SER A 1 121 ? -5.321 -5.038 -18.630 1.00 88.75 121 SER A C 1
ATOM 900 O O . SER A 1 121 ? -5.719 -6.031 -18.026 1.00 88.75 121 SER A O 1
ATOM 902 N N . GLY A 1 122 ? -5.950 -3.858 -18.561 1.00 86.56 122 GLY A N 1
ATOM 903 C CA . GLY A 1 122 ? -7.113 -3.599 -17.721 1.00 86.56 122 GLY A CA 1
ATOM 904 C C . GLY A 1 122 ? -6.775 -3.363 -16.249 1.00 86.56 122 GLY A C 1
ATOM 905 O O . GLY A 1 122 ? -7.702 -3.267 -15.447 1.00 86.56 122 GLY A O 1
ATOM 906 N N . GLN A 1 123 ? -5.489 -3.243 -15.888 1.00 84.00 123 GLN A N 1
ATOM 907 C CA . GLN A 1 123 ? -5.061 -2.966 -14.513 1.00 84.00 123 GLN A CA 1
ATOM 908 C C . GLN A 1 123 ? -5.585 -1.607 -14.027 1.00 84.00 123 GLN A C 1
ATOM 910 O O . GLN A 1 123 ? -6.035 -1.487 -12.890 1.00 84.00 123 GLN A O 1
ATOM 915 N N . VAL A 1 124 ? -5.565 -0.591 -14.894 1.00 87.88 124 VAL A N 1
ATOM 916 C CA . VAL A 1 124 ? -6.163 0.725 -14.636 1.00 87.88 124 VAL A CA 1
ATOM 917 C C . VAL A 1 124 ? -6.957 1.151 -15.865 1.00 87.88 124 VAL A C 1
ATOM 919 O O . VAL A 1 124 ? -6.424 1.208 -16.966 1.00 87.88 124 VAL A O 1
ATOM 922 N N . ARG A 1 125 ? -8.244 1.470 -15.696 1.00 88.25 125 ARG A N 1
ATOM 923 C CA . ARG A 1 125 ? -9.107 1.889 -16.820 1.00 88.25 125 ARG A CA 1
ATOM 924 C C . ARG A 1 125 ? -8.938 3.361 -17.195 1.00 88.25 125 ARG A C 1
ATOM 926 O O . ARG A 1 125 ? -9.137 3.724 -18.349 1.00 88.25 125 ARG A O 1
ATOM 933 N N . ASN A 1 126 ? -8.600 4.203 -16.221 1.00 91.06 126 ASN A N 1
ATOM 934 C CA . ASN A 1 126 ? -8.400 5.633 -16.424 1.00 91.06 126 ASN A CA 1
ATOM 935 C C . ASN A 1 126 ? -6.949 5.906 -16.864 1.00 91.06 126 ASN A C 1
ATOM 937 O O . ASN A 1 126 ? -6.004 5.618 -16.129 1.00 91.06 126 ASN A O 1
ATOM 941 N N . LEU A 1 127 ? -6.781 6.489 -18.055 1.00 89.94 127 LEU A N 1
ATOM 942 C CA . LEU A 1 127 ? -5.468 6.817 -18.612 1.00 89.94 127 LEU A CA 1
ATOM 943 C C . LEU A 1 127 ? -4.694 7.826 -17.752 1.00 89.94 127 LEU A C 1
ATOM 945 O O . LEU A 1 127 ? -3.496 7.661 -17.550 1.00 89.94 127 LEU A O 1
ATOM 949 N N . GLU A 1 128 ? -5.358 8.851 -17.232 1.00 89.19 128 GLU A N 1
ATOM 950 C CA . GLU A 1 128 ? -4.744 9.857 -16.367 1.00 89.19 128 GLU A CA 1
ATOM 951 C C . GLU A 1 128 ? -4.221 9.221 -15.072 1.00 89.19 128 GLU A C 1
ATOM 953 O O . GLU A 1 128 ? -3.053 9.386 -14.723 1.00 89.19 128 GLU A O 1
ATOM 958 N N . SER A 1 129 ? -5.028 8.375 -14.425 1.00 88.31 129 SER A N 1
ATOM 959 C CA . SER A 1 129 ? -4.593 7.624 -13.241 1.00 88.31 129 SER A CA 1
ATOM 960 C C . SER A 1 129 ? -3.423 6.683 -13.549 1.00 88.31 129 SER A C 1
ATOM 962 O O . SER A 1 129 ? -2.518 6.530 -12.725 1.00 88.31 129 SER A O 1
ATOM 964 N N . ALA A 1 130 ? -3.401 6.060 -14.732 1.00 88.50 130 ALA A N 1
ATOM 965 C CA . ALA A 1 130 ? -2.286 5.220 -15.165 1.00 88.50 130 ALA A CA 1
ATOM 966 C C . ALA A 1 130 ? -1.000 6.040 -15.368 1.00 88.50 130 ALA A C 1
ATOM 968 O O . ALA A 1 130 ? 0.064 5.610 -14.923 1.00 88.50 130 ALA A O 1
ATOM 969 N N . ARG A 1 131 ? -1.097 7.237 -15.967 1.00 88.88 131 ARG A N 1
ATOM 970 C CA . ARG A 1 131 ? 0.038 8.157 -16.165 1.00 88.88 131 ARG A CA 1
ATOM 971 C C . ARG A 1 131 ? 0.653 8.627 -14.852 1.00 88.88 131 ARG A C 1
ATOM 973 O O . ARG A 1 131 ? 1.858 8.807 -14.809 1.00 88.88 131 ARG A O 1
ATOM 980 N N . VAL A 1 132 ? -0.138 8.790 -13.794 1.00 87.06 132 VAL A N 1
ATOM 981 C CA . VAL A 1 132 ? 0.384 9.172 -12.470 1.00 87.06 132 VAL A CA 1
ATOM 982 C C . VAL A 1 132 ? 0.963 7.962 -11.729 1.00 87.06 132 VAL A C 1
ATOM 984 O O . VAL A 1 132 ? 2.068 8.012 -11.194 1.00 87.06 132 VAL A O 1
ATOM 987 N N . SER A 1 133 ? 0.241 6.840 -11.706 1.00 85.19 133 SER A N 1
ATOM 988 C CA . SER A 1 133 ? 0.591 5.693 -10.854 1.00 85.19 133 SER A CA 1
ATOM 989 C C . SER A 1 133 ? 1.692 4.787 -11.410 1.00 85.19 133 SER A C 1
ATOM 991 O O . SER A 1 133 ? 2.393 4.143 -10.626 1.00 85.19 133 SER A O 1
ATOM 993 N N . MET A 1 134 ? 1.859 4.698 -12.734 1.00 87.81 134 MET A N 1
ATOM 994 C CA . MET A 1 134 ? 2.867 3.810 -13.330 1.00 87.81 134 MET A CA 1
ATOM 995 C C . MET A 1 134 ? 4.288 4.345 -13.196 1.00 87.81 134 MET A C 1
ATOM 997 O O . MET A 1 134 ? 5.217 3.550 -13.085 1.00 87.81 134 MET A O 1
ATOM 1001 N N . VAL A 1 135 ? 4.463 5.665 -13.143 1.00 86.81 135 VAL A N 1
ATOM 1002 C CA . VAL A 1 135 ? 5.785 6.302 -13.038 1.00 86.81 135 VAL A CA 1
ATOM 1003 C C . VAL A 1 135 ? 6.499 5.850 -11.764 1.00 86.81 135 VAL A C 1
ATOM 1005 O O . VAL A 1 135 ? 7.623 5.365 -11.820 1.00 86.81 135 VAL A O 1
ATOM 1008 N N . GLY A 1 136 ? 5.810 5.862 -10.621 1.00 84.56 136 GLY A N 1
ATOM 1009 C CA . GLY A 1 136 ? 6.391 5.411 -9.351 1.00 84.56 136 GLY A CA 1
ATOM 1010 C C . GLY A 1 136 ? 6.675 3.903 -9.261 1.00 84.56 136 GLY A C 1
ATOM 1011 O O . GLY A 1 136 ? 7.336 3.465 -8.316 1.00 84.56 136 GLY A O 1
ATOM 1012 N N . GLN A 1 137 ? 6.181 3.105 -10.216 1.00 88.31 137 GLN A N 1
ATOM 1013 C CA . GLN A 1 137 ? 6.337 1.646 -10.253 1.00 88.31 137 GLN A CA 1
ATOM 1014 C C . GLN A 1 137 ? 7.480 1.177 -11.156 1.00 88.31 137 GLN A C 1
ATOM 1016 O O . GLN A 1 137 ? 7.825 -0.008 -11.116 1.00 88.31 137 GLN A O 1
ATOM 1021 N N . LEU A 1 138 ? 8.064 2.070 -11.954 1.00 90.56 138 LEU A N 1
ATOM 1022 C CA . LEU A 1 138 ? 9.119 1.744 -12.904 1.00 90.56 138 LEU A CA 1
ATOM 1023 C C . LEU A 1 138 ? 10.440 2.414 -12.516 1.00 90.56 138 LEU A C 1
ATOM 1025 O O . LEU A 1 138 ? 10.476 3.499 -11.932 1.00 90.56 138 LEU A O 1
ATOM 1029 N N . LYS A 1 139 ? 11.540 1.743 -12.847 1.00 89.69 139 LYS A N 1
ATOM 1030 C CA . LYS A 1 139 ? 12.900 2.271 -12.748 1.00 89.69 139 LYS A CA 1
ATOM 1031 C C . LYS A 1 139 ? 13.667 1.999 -14.032 1.00 89.69 139 LYS A C 1
ATOM 1033 O O . LYS A 1 139 ? 13.365 1.032 -14.738 1.00 89.69 139 LYS A O 1
ATOM 1038 N N . ARG A 1 140 ? 14.662 2.829 -14.319 1.00 89.19 140 ARG A N 1
ATOM 1039 C CA . ARG A 1 140 ? 15.580 2.620 -15.436 1.00 89.19 140 ARG A CA 1
ATOM 1040 C C . ARG A 1 140 ? 16.464 1.405 -15.176 1.00 89.19 140 ARG A C 1
ATOM 1042 O O . ARG A 1 140 ? 16.893 1.160 -14.050 1.00 89.19 140 ARG A O 1
ATOM 1049 N N . VAL A 1 141 ? 16.718 0.624 -16.219 1.00 88.00 141 VAL A N 1
ATOM 1050 C CA . VAL A 1 141 ? 17.536 -0.595 -16.126 1.00 88.00 141 VAL A CA 1
ATOM 1051 C C . VAL A 1 141 ? 19.024 -0.264 -15.994 1.00 88.00 141 VAL A C 1
ATOM 1053 O O . VAL A 1 141 ? 19.749 -0.999 -15.334 1.00 88.00 141 VAL A O 1
ATOM 1056 N N . ASP A 1 142 ? 19.483 0.825 -16.603 1.00 86.00 142 ASP A N 1
ATOM 1057 C CA . ASP A 1 142 ? 20.895 1.203 -16.661 1.00 86.00 142 ASP A CA 1
ATOM 1058 C C . ASP A 1 142 ? 21.348 2.067 -15.478 1.00 86.00 142 ASP A C 1
ATOM 1060 O O . ASP A 1 142 ? 22.445 1.857 -14.964 1.00 86.00 142 ASP A O 1
ATOM 1064 N N . THR A 1 143 ? 20.517 3.010 -15.024 1.00 83.19 143 THR A N 1
ATOM 1065 C CA . THR A 1 143 ? 20.856 3.905 -13.901 1.00 83.19 143 THR A CA 1
ATOM 1066 C C . THR A 1 143 ? 20.276 3.463 -12.559 1.00 83.19 143 THR A C 1
ATOM 1068 O O . THR A 1 143 ? 20.618 4.048 -11.537 1.00 83.19 143 THR A O 1
ATOM 1071 N N . GLU A 1 144 ? 19.379 2.470 -12.551 1.00 82.31 144 GLU A N 1
ATOM 1072 C CA . GLU A 1 144 ? 18.528 2.089 -11.407 1.00 82.31 144 GLU A CA 1
ATOM 1073 C C . GLU A 1 144 ? 17.652 3.218 -10.838 1.00 82.31 144 GLU A C 1
ATOM 1075 O O . GLU A 1 144 ? 16.933 3.025 -9.856 1.00 82.31 144 GLU A O 1
ATOM 1080 N N . GLU A 1 145 ? 17.664 4.379 -11.483 1.00 84.00 145 GLU A N 1
ATOM 1081 C CA . GLU A 1 145 ? 16.927 5.560 -11.079 1.00 84.00 145 GLU A CA 1
ATOM 1082 C C . GLU A 1 145 ? 15.424 5.343 -11.258 1.00 84.00 145 GLU A C 1
ATOM 1084 O O . GLU A 1 145 ? 14.963 4.767 -12.251 1.00 84.00 145 GLU A O 1
ATOM 1089 N N . THR A 1 146 ? 14.637 5.796 -10.283 1.00 84.81 146 THR A N 1
ATOM 1090 C CA . THR A 1 146 ? 13.176 5.736 -10.385 1.00 84.81 146 THR A CA 1
ATOM 1091 C C . THR A 1 146 ? 12.690 6.653 -11.503 1.00 84.81 146 THR A C 1
ATOM 1093 O O . THR A 1 146 ? 13.204 7.759 -11.658 1.00 84.81 146 THR A O 1
ATOM 1096 N N . ALA A 1 147 ? 11.655 6.244 -12.240 1.00 79.38 147 ALA A N 1
ATOM 1097 C CA . ALA A 1 147 ? 11.108 7.095 -13.298 1.00 79.38 147 ALA A CA 1
ATOM 1098 C C . ALA A 1 147 ? 10.511 8.410 -12.749 1.00 79.38 147 ALA A C 1
ATOM 1100 O O . ALA A 1 147 ? 10.390 9.384 -13.485 1.00 79.38 147 ALA A O 1
ATOM 1101 N N . THR A 1 148 ? 10.166 8.466 -11.454 1.00 80.00 148 THR A N 1
ATOM 1102 C CA . THR A 1 148 ? 9.746 9.706 -10.783 1.00 80.00 148 THR A CA 1
ATOM 1103 C C . THR A 1 148 ? 10.891 10.712 -10.679 1.00 80.00 148 THR A C 1
ATOM 1105 O O . THR A 1 148 ? 10.707 11.857 -11.075 1.00 80.00 148 THR A O 1
ATOM 1108 N N . ALA A 1 149 ? 12.069 10.283 -10.214 1.00 77.31 149 ALA A N 1
ATOM 1109 C CA . ALA A 1 149 ? 13.244 11.153 -10.096 1.00 77.31 149 ALA A CA 1
ATOM 1110 C C . ALA A 1 149 ? 13.704 11.680 -11.467 1.00 77.31 149 ALA A C 1
ATOM 1112 O O . ALA A 1 149 ? 13.996 12.863 -11.621 1.00 77.31 149 ALA A O 1
ATOM 1113 N N . GLU A 1 150 ? 13.663 10.829 -12.497 1.00 78.12 150 GLU A N 1
ATOM 1114 C CA . GLU A 1 150 ? 13.948 11.248 -13.871 1.00 78.12 150 GLU A CA 1
ATOM 1115 C C . GLU A 1 150 ? 12.988 12.357 -14.339 1.00 78.12 150 GLU A C 1
ATOM 1117 O O . GLU A 1 150 ? 13.417 13.352 -14.927 1.00 78.12 150 GLU A O 1
ATOM 1122 N N . LEU A 1 151 ? 11.688 12.204 -14.068 1.00 76.69 151 LEU A N 1
ATOM 1123 C CA . LEU A 1 151 ? 10.683 13.194 -14.445 1.00 76.69 151 LEU A CA 1
ATOM 1124 C C . LEU A 1 151 ? 10.887 14.521 -13.699 1.00 76.69 151 LEU A C 1
ATOM 1126 O O . LEU A 1 151 ? 10.766 15.582 -14.308 1.00 76.69 151 LEU A O 1
ATOM 1130 N N . GLU A 1 152 ? 11.237 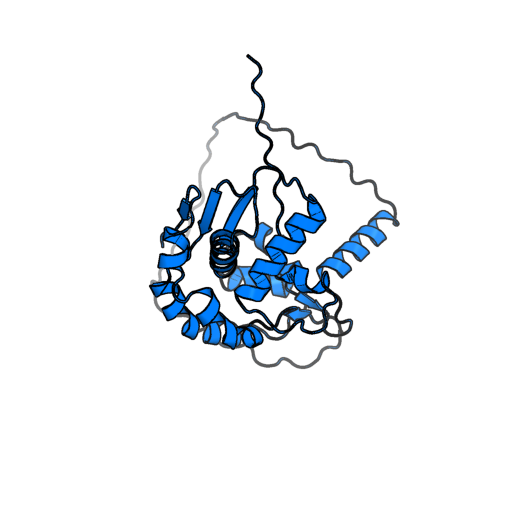14.471 -12.412 1.00 80.50 152 GLU A N 1
ATOM 1131 C CA . GLU A 1 152 ? 11.583 15.653 -11.614 1.00 80.50 152 GLU A CA 1
ATOM 1132 C C . GLU A 1 152 ? 12.787 16.390 -12.216 1.00 80.50 152 GLU A C 1
ATOM 1134 O O . GLU A 1 152 ? 12.696 17.588 -12.485 1.00 80.50 152 GLU A O 1
ATOM 1139 N N . HIS A 1 153 ? 13.862 15.676 -12.565 1.00 76.81 153 HIS A N 1
ATOM 1140 C CA . HIS A 1 153 ? 15.030 16.266 -13.223 1.00 76.81 153 HIS A CA 1
ATOM 1141 C C . HIS A 1 153 ? 14.712 16.872 -14.597 1.00 76.81 153 HIS A C 1
ATOM 1143 O O . HIS A 1 153 ? 15.253 17.923 -14.947 1.00 76.81 153 HIS A O 1
ATOM 1149 N N . GLN A 1 154 ? 13.817 16.261 -15.381 1.00 74.38 154 GLN A N 1
ATOM 1150 C CA . GLN A 1 154 ? 13.366 16.827 -16.658 1.00 74.38 154 GLN A CA 1
ATOM 1151 C C . GLN A 1 154 ? 12.530 18.100 -16.465 1.00 74.38 154 GLN A C 1
ATOM 1153 O O . GLN A 1 154 ? 12.687 19.060 -17.223 1.00 74.38 154 GLN A O 1
ATOM 1158 N N . ILE A 1 155 ? 11.666 18.137 -15.446 1.00 76.19 155 ILE A N 1
ATOM 1159 C CA . ILE A 1 155 ? 10.890 19.332 -15.087 1.00 76.19 155 ILE A CA 1
ATOM 1160 C C . ILE A 1 155 ? 11.836 20.447 -14.631 1.00 76.19 155 ILE A C 1
ATOM 1162 O O . ILE A 1 155 ? 11.729 21.576 -15.114 1.00 76.19 155 ILE A O 1
ATOM 1166 N N . GLU A 1 156 ? 12.803 20.146 -13.766 1.00 74.62 156 GLU A N 1
ATOM 1167 C CA . GLU A 1 156 ? 13.801 21.107 -13.288 1.00 74.62 156 GLU A CA 1
ATOM 1168 C C . GLU A 1 156 ? 14.675 21.648 -14.429 1.00 74.62 156 GLU A C 1
ATOM 1170 O O . GLU A 1 156 ? 14.888 22.862 -14.518 1.00 74.62 156 GLU A O 1
ATOM 1175 N N . ALA A 1 157 ? 15.122 20.781 -15.344 1.00 69.81 157 ALA A N 1
ATOM 1176 C CA . ALA A 1 157 ? 15.913 21.159 -16.514 1.00 69.81 157 ALA A CA 1
ATOM 1177 C C . ALA A 1 157 ? 15.122 22.036 -17.500 1.00 69.81 157 ALA A C 1
ATOM 1179 O O . ALA A 1 157 ? 15.645 23.037 -17.995 1.00 69.81 157 ALA A O 1
ATOM 1180 N N . ASN A 1 158 ? 13.844 21.722 -17.736 1.00 64.19 158 ASN A N 1
ATOM 1181 C CA . ASN A 1 158 ? 12.970 22.530 -18.589 1.00 64.19 158 ASN A CA 1
ATOM 1182 C C . ASN A 1 158 ? 12.610 23.876 -17.944 1.00 64.19 158 ASN A C 1
ATOM 1184 O O . ASN A 1 158 ? 12.512 24.884 -18.641 1.00 64.19 158 ASN A O 1
ATOM 1188 N N . THR A 1 159 ? 12.495 23.933 -16.615 1.00 60.03 159 THR A N 1
ATOM 1189 C CA . THR A 1 159 ? 12.222 25.183 -15.883 1.00 60.03 159 THR A CA 1
ATOM 1190 C C . THR A 1 159 ? 13.420 26.144 -15.923 1.00 60.03 159 THR A C 1
ATOM 1192 O O . THR A 1 159 ? 13.240 27.361 -15.935 1.00 60.03 159 THR A O 1
ATOM 1195 N N . HIS A 1 160 ? 14.648 25.625 -16.037 1.00 54.59 160 HIS A N 1
ATOM 1196 C CA . HIS A 1 160 ? 15.866 26.428 -16.225 1.00 54.59 160 HIS A CA 1
ATOM 1197 C C . HIS A 1 160 ? 16.159 26.785 -17.697 1.00 54.59 160 HIS A C 1
ATOM 1199 O O . HIS A 1 160 ? 17.029 27.613 -17.969 1.00 54.59 160 HIS A O 1
ATOM 1205 N N . SER A 1 161 ? 15.400 26.225 -18.644 1.00 50.03 161 SER A N 1
ATOM 1206 C CA . SER A 1 161 ? 15.466 26.499 -20.083 1.00 50.03 161 SER A CA 1
ATOM 1207 C C . SER A 1 161 ? 14.222 27.269 -20.562 1.00 50.03 161 SER A C 1
ATOM 1209 O O . SER A 1 161 ? 13.504 26.824 -21.449 1.00 50.03 161 SER A O 1
ATOM 1211 N N . GLY A 1 162 ? 13.968 28.439 -19.967 1.00 43.50 162 GLY A N 1
ATOM 1212 C CA . GLY A 1 162 ? 13.161 29.535 -20.528 1.00 43.50 162 GLY A CA 1
ATOM 1213 C C . GLY A 1 162 ? 11.851 29.184 -21.254 1.00 43.50 162 GLY A C 1
ATOM 1214 O O . GLY A 1 162 ? 11.826 29.071 -22.477 1.00 43.50 162 GLY A O 1
ATOM 1215 N N . GLY A 1 163 ? 10.736 29.200 -20.520 1.00 34.97 163 GLY A N 1
ATOM 1216 C CA . GLY A 1 163 ? 9.393 29.311 -21.092 1.00 34.97 163 GLY A CA 1
ATOM 1217 C C . GLY A 1 163 ? 8.320 29.406 -20.010 1.00 34.97 163 GLY A C 1
ATOM 1218 O O . GLY A 1 163 ? 7.958 28.404 -19.407 1.00 34.97 163 GLY A O 1
ATOM 1219 N N . THR A 1 164 ? 7.820 30.614 -19.746 1.00 39.44 164 THR A N 1
ATOM 1220 C CA . THR A 1 164 ? 6.696 30.876 -18.838 1.00 39.44 164 THR A CA 1
ATOM 1221 C C . THR A 1 164 ? 5.465 30.073 -19.272 1.00 39.44 164 THR A C 1
ATOM 1223 O O . THR A 1 164 ? 4.834 30.413 -20.269 1.00 39.44 164 THR A O 1
ATOM 1226 N N . SER A 1 165 ? 5.103 29.027 -18.527 1.00 35.00 165 SER A N 1
ATOM 1227 C CA . SER A 1 165 ? 3.761 28.448 -18.600 1.00 35.00 165 SER A CA 1
ATOM 1228 C C . SER A 1 165 ? 2.871 29.245 -17.660 1.00 35.00 165 SER A C 1
ATOM 1230 O O . SER A 1 165 ? 2.879 29.039 -16.448 1.00 35.00 165 SER A O 1
ATOM 1232 N N . THR A 1 166 ? 2.149 30.204 -18.227 1.00 30.86 166 THR A N 1
ATOM 1233 C CA . THR A 1 166 ? 1.044 30.896 -17.571 1.00 30.86 166 THR A CA 1
ATOM 1234 C C . THR A 1 166 ? 0.095 29.859 -16.972 1.00 30.86 166 THR A C 1
ATOM 1236 O O . THR A 1 166 ? -0.302 28.913 -17.649 1.00 30.86 166 THR A O 1
ATOM 1239 N N . ILE A 1 167 ? -0.228 30.036 -15.695 1.00 37.59 167 ILE A N 1
ATOM 1240 C CA . ILE A 1 167 ? -1.296 29.333 -14.988 1.00 37.59 167 ILE A CA 1
ATOM 1241 C C . ILE A 1 167 ? -2.575 29.538 -15.809 1.00 37.59 167 ILE A C 1
ATOM 1243 O O . ILE A 1 167 ? -3.004 30.676 -15.990 1.00 37.59 167 ILE A O 1
ATOM 1247 N N . ILE A 1 168 ? -3.134 28.462 -16.361 1.00 32.88 168 ILE A N 1
ATOM 1248 C CA . ILE A 1 168 ? -4.490 28.488 -16.906 1.00 32.88 168 ILE A CA 1
ATOM 1249 C C . ILE A 1 168 ? -5.391 28.174 -15.718 1.00 32.88 168 ILE A C 1
ATOM 1251 O O . ILE A 1 168 ? -5.465 27.032 -15.272 1.00 32.88 168 ILE A O 1
ATOM 1255 N N . GLU A 1 169 ? -5.984 29.227 -15.162 1.00 30.95 169 GLU A N 1
ATOM 1256 C CA . GLU A 1 169 ? -7.147 29.121 -14.291 1.00 30.95 169 GLU A CA 1
ATOM 1257 C C . GLU A 1 169 ? -8.268 28.455 -15.102 1.00 30.95 169 GLU A C 1
ATOM 1259 O O . GLU A 1 169 ? -8.606 28.899 -16.202 1.00 30.95 169 GLU A O 1
ATOM 1264 N N . GLU A 1 170 ? -8.786 27.336 -14.598 1.00 33.31 170 GLU A N 1
ATOM 1265 C CA . GLU A 1 170 ? -9.984 26.699 -15.134 1.00 33.31 170 GLU A CA 1
ATOM 1266 C C . GLU A 1 170 ? -11.188 27.587 -14.790 1.00 33.31 170 GLU A C 1
ATOM 1268 O O . GLU A 1 170 ? -11.651 27.602 -13.651 1.00 33.31 170 GLU A O 1
ATOM 1273 N N . GLU A 1 171 ? -11.681 28.357 -15.762 1.00 28.67 171 GLU A N 1
ATOM 1274 C CA . GLU A 1 171 ? -13.005 28.975 -15.674 1.00 28.67 171 GLU A CA 1
ATOM 1275 C C . GLU A 1 171 ? -14.065 27.978 -16.164 1.00 28.67 171 GLU A C 1
ATOM 1277 O O . GLU A 1 171 ? -14.049 27.509 -17.306 1.00 28.67 171 GLU A O 1
ATOM 1282 N N . GLU A 1 172 ? -14.987 27.645 -15.262 1.00 32.97 172 GLU A N 1
ATOM 1283 C CA . GLU A 1 172 ? -16.242 26.962 -15.552 1.00 32.97 172 GLU A CA 1
ATOM 1284 C C . GLU A 1 172 ? -17.131 27.855 -16.435 1.00 32.97 172 GLU A C 1
ATOM 1286 O O . GLU A 1 172 ? -17.457 28.976 -16.047 1.00 32.97 172 GLU A O 1
ATOM 1291 N N . GLU A 1 173 ? -17.621 27.347 -17.570 1.00 29.17 173 GLU A N 1
ATOM 1292 C CA . GLU A 1 173 ? -18.821 27.910 -18.202 1.00 29.17 173 GLU A CA 1
ATOM 1293 C C . GLU A 1 173 ? -19.868 26.828 -18.490 1.00 29.17 173 GLU A C 1
ATOM 1295 O O . GLU A 1 173 ? -19.715 25.944 -19.339 1.00 29.17 173 GLU A O 1
ATOM 1300 N N . GLU A 1 174 ? -20.981 26.940 -17.764 1.00 25.78 174 GLU A N 1
ATOM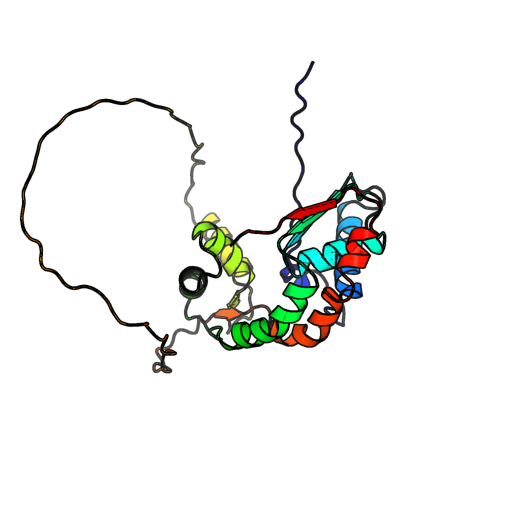 1301 C CA . GLU A 1 174 ? -22.240 26.257 -18.020 1.00 25.78 174 GLU A CA 1
ATOM 1302 C C . GLU A 1 174 ? -23.013 26.895 -19.192 1.00 25.78 174 GLU A C 1
ATOM 1304 O O . GLU A 1 174 ? -23.349 28.075 -19.193 1.00 25.78 174 GLU A O 1
ATOM 1309 N N . SER A 1 175 ? -23.490 26.016 -20.075 1.00 29.64 175 SER A N 1
ATOM 1310 C CA . SER A 1 175 ? -24.738 26.101 -20.850 1.00 29.64 175 SER A CA 1
ATOM 1311 C C . SER A 1 175 ? -24.868 27.124 -22.000 1.00 29.64 175 SER A C 1
ATOM 1313 O O . SER A 1 175 ? -24.894 28.337 -21.839 1.00 29.64 175 SER A O 1
ATOM 1315 N N . SER A 1 176 ? -25.196 26.615 -23.191 1.00 27.11 176 SER A N 1
ATOM 1316 C CA . SER A 1 176 ? -26.518 26.873 -23.787 1.00 27.11 176 SER A CA 1
ATOM 1317 C C . SER A 1 176 ? -26.743 26.065 -25.067 1.00 27.11 176 SER A C 1
ATOM 1319 O O . SER A 1 176 ? -25.889 25.925 -25.938 1.00 27.11 176 SER A O 1
ATOM 1321 N N . ALA A 1 177 ? -27.950 25.514 -25.168 1.00 32.44 177 ALA A N 1
ATOM 1322 C CA . ALA A 1 177 ? -28.466 24.848 -26.350 1.00 32.44 177 ALA A CA 1
ATOM 1323 C C . ALA A 1 177 ? -28.713 25.839 -27.500 1.00 32.44 177 ALA A C 1
ATOM 1325 O O . ALA A 1 177 ? -29.252 26.922 -27.260 1.00 32.44 177 ALA A O 1
ATOM 1326 N N . LYS A 1 178 ? -28.476 25.410 -28.750 1.00 28.53 178 LYS A N 1
ATOM 1327 C CA . LYS A 1 178 ? -29.381 25.692 -29.879 1.00 28.53 178 LYS A CA 1
ATOM 1328 C C . LYS A 1 178 ? -29.158 24.780 -31.091 1.00 28.53 178 LYS A C 1
ATOM 1330 O O . LYS A 1 178 ? -28.054 24.563 -31.570 1.00 28.53 178 LYS A O 1
ATOM 1335 N N . ASP A 1 179 ? -30.304 24.285 -31.531 1.00 25.86 179 ASP A N 1
ATOM 1336 C CA . ASP A 1 179 ? -30.671 23.481 -32.692 1.00 25.86 179 ASP A CA 1
ATOM 1337 C C . ASP A 1 179 ? -30.252 24.101 -34.039 1.00 25.86 179 ASP A C 1
ATOM 1339 O O . ASP A 1 179 ? -30.392 25.312 -34.213 1.00 25.86 179 ASP A O 1
ATOM 1343 N N . SER A 1 180 ? -29.814 23.272 -35.002 1.00 29.80 180 SER A N 1
ATOM 1344 C CA . SER A 1 180 ? -30.098 23.433 -36.443 1.00 29.80 180 SER A CA 1
ATOM 1345 C C . SER A 1 180 ? -29.683 22.204 -37.276 1.00 29.80 180 SER A C 1
ATOM 1347 O O . SER A 1 180 ? -28.509 21.908 -37.478 1.00 29.80 180 SER A O 1
ATOM 1349 N N . LYS A 1 181 ? -30.704 21.524 -37.810 1.00 26.31 181 LYS A N 1
ATOM 1350 C CA . LYS A 1 181 ? -30.706 20.466 -38.843 1.00 26.31 181 LYS A CA 1
ATOM 1351 C C . LYS A 1 181 ? -29.882 20.762 -40.111 1.00 26.31 181 LYS A C 1
ATOM 1353 O O . LYS A 1 181 ? -30.058 21.810 -40.722 1.00 26.31 181 LYS A O 1
ATOM 1358 N N . SER A 1 182 ? -29.256 19.722 -40.677 1.00 28.30 182 SER A N 1
ATOM 1359 C CA . SER A 1 182 ? -29.506 19.249 -42.062 1.00 28.30 182 SER A CA 1
ATOM 1360 C C . SER A 1 182 ? -28.919 17.836 -42.296 1.00 28.30 182 SER A C 1
ATOM 1362 O O . SER A 1 182 ? -27.980 17.430 -41.623 1.00 28.30 182 SER A O 1
ATOM 1364 N N . LYS A 1 183 ? -29.587 17.049 -43.157 1.00 28.03 183 LYS A N 1
ATOM 1365 C CA . LYS A 1 183 ? -29.491 15.579 -43.343 1.00 28.03 183 LYS A CA 1
ATOM 1366 C C . LYS A 1 183 ? -28.602 15.184 -44.571 1.00 28.03 183 LYS A C 1
ATOM 1368 O O . LYS A 1 183 ? -27.894 16.049 -45.068 1.00 28.03 183 LYS A O 1
ATOM 1373 N N . PRO A 1 184 ? -28.683 13.954 -45.140 1.00 28.61 184 PRO A N 1
ATOM 1374 C CA . PRO A 1 184 ? -27.781 12.822 -44.893 1.00 28.61 184 PRO A CA 1
ATOM 1375 C C . PRO A 1 184 ? -27.070 12.336 -46.182 1.00 28.61 184 PRO A C 1
ATOM 1377 O O . PRO A 1 184 ? -27.485 12.678 -47.286 1.00 28.61 184 PRO A O 1
ATOM 1380 N N . VAL A 1 185 ? -26.071 11.456 -46.074 1.00 28.34 185 VAL A N 1
ATOM 1381 C CA . VAL A 1 185 ? -25.674 10.590 -47.202 1.00 28.34 185 VAL A CA 1
ATOM 1382 C C . VAL A 1 185 ? -25.493 9.157 -46.697 1.00 28.34 185 VAL A C 1
ATOM 1384 O O . VAL A 1 185 ? -24.809 8.919 -45.705 1.00 28.34 185 VAL A O 1
ATOM 1387 N N . GLU A 1 186 ? -26.212 8.252 -47.361 1.00 23.47 186 GLU A N 1
ATOM 1388 C CA . GLU A 1 186 ? -26.278 6.799 -47.182 1.00 23.47 186 GLU A CA 1
ATOM 1389 C C . GLU A 1 186 ? -25.074 6.047 -47.784 1.00 23.47 186 GLU A C 1
ATOM 1391 O O . GLU A 1 186 ? -24.238 6.628 -48.468 1.00 23.47 186 GLU A O 1
ATOM 1396 N N . GLU A 1 187 ? -25.128 4.720 -47.593 1.00 23.77 187 GLU A N 1
ATOM 1397 C CA . GLU A 1 187 ? -24.333 3.612 -48.149 1.00 23.77 187 GLU A CA 1
ATOM 1398 C C . GLU A 1 187 ? -23.081 3.213 -47.336 1.00 23.77 187 GLU A C 1
ATOM 1400 O O . GLU A 1 187 ? -22.216 4.023 -47.047 1.00 23.77 187 GLU A O 1
ATOM 1405 N N . LYS A 1 188 ? -22.874 1.950 -46.933 1.00 24.89 188 LYS A N 1
ATOM 1406 C CA . LYS A 1 188 ? -23.574 0.690 -47.229 1.00 24.89 188 LYS A CA 1
ATOM 1407 C C . LYS A 1 188 ? -23.169 -0.375 -46.208 1.00 24.89 188 LYS A C 1
ATOM 1409 O O . LYS A 1 188 ? -21.997 -0.529 -45.880 1.00 24.89 188 LYS A O 1
ATOM 1414 N N . VAL A 1 189 ? -24.158 -1.136 -45.758 1.00 22.97 189 VAL A N 1
ATOM 1415 C CA . VAL A 1 189 ? -24.032 -2.315 -44.897 1.00 22.97 189 VAL A CA 1
ATOM 1416 C C . VAL A 1 189 ? -23.355 -3.455 -45.664 1.00 22.97 189 VAL A C 1
ATOM 1418 O O . VAL A 1 189 ? -23.814 -3.812 -46.747 1.00 22.97 189 VAL A O 1
ATOM 1421 N N . THR A 1 190 ? -22.346 -4.096 -45.070 1.00 23.84 190 THR A N 1
ATOM 1422 C CA . THR A 1 190 ? -22.122 -5.536 -45.270 1.00 23.84 190 THR A CA 1
ATOM 1423 C C . THR A 1 190 ? -21.875 -6.220 -43.929 1.00 23.84 190 THR A C 1
ATOM 1425 O O . THR A 1 190 ? -21.242 -5.692 -43.021 1.00 23.84 190 THR A O 1
ATOM 1428 N N . SER A 1 191 ? -22.511 -7.373 -43.810 1.00 25.39 191 SER A N 1
ATOM 1429 C CA . SER A 1 191 ? -22.759 -8.198 -42.637 1.00 25.39 191 SER A CA 1
ATOM 1430 C C . SER A 1 191 ? -21.652 -9.221 -42.375 1.00 25.39 191 SER A C 1
ATOM 1432 O O . SER A 1 191 ? -21.289 -9.936 -43.306 1.00 25.39 191 SER A O 1
ATOM 1434 N N . ALA A 1 192 ? -21.249 -9.409 -41.115 1.00 25.80 192 ALA A N 1
ATOM 1435 C CA . ALA A 1 192 ? -20.844 -10.714 -40.573 1.00 25.80 192 ALA A CA 1
ATOM 1436 C C . ALA A 1 192 ? -20.821 -10.680 -39.032 1.00 25.80 192 ALA A C 1
ATOM 1438 O O . ALA A 1 192 ? -20.282 -9.756 -38.429 1.00 25.80 192 ALA A O 1
ATOM 1439 N N . SER A 1 193 ? -21.432 -11.686 -38.405 1.00 25.52 193 SER A N 1
ATOM 1440 C CA . SER A 1 193 ? -21.441 -11.948 -36.954 1.00 25.52 193 SER A CA 1
ATOM 1441 C C . SER A 1 193 ? -20.464 -13.114 -36.625 1.00 25.52 193 SER A C 1
ATOM 1443 O O . SER A 1 193 ? -19.741 -13.538 -37.523 1.00 25.52 193 SER A O 1
ATOM 1445 N N . PRO A 1 194 ? -20.357 -13.632 -35.383 1.00 36.34 194 PRO A N 1
ATOM 1446 C CA . PRO A 1 194 ? -19.184 -13.412 -34.538 1.00 36.34 194 PRO A CA 1
ATOM 1447 C C . PRO A 1 194 ? -18.521 -14.717 -34.060 1.00 36.34 194 PRO A C 1
ATOM 1449 O O . PRO A 1 194 ? -19.173 -15.571 -33.467 1.00 36.34 194 PRO A O 1
ATOM 1452 N N . SER A 1 195 ? -17.207 -14.838 -34.190 1.00 27.77 195 SER A N 1
ATOM 1453 C CA . SER A 1 195 ? -16.415 -15.761 -33.371 1.00 27.77 195 SER A CA 1
ATOM 1454 C C . SER A 1 195 ? -14.948 -15.478 -33.617 1.00 27.77 195 SER A C 1
ATOM 1456 O O . SER A 1 195 ? -14.512 -15.603 -34.750 1.00 27.77 195 SER A O 1
ATOM 1458 N N . ASP A 1 196 ? -14.218 -15.071 -32.583 1.00 29.81 196 ASP A N 1
ATOM 1459 C CA . ASP A 1 196 ? -12.950 -15.709 -32.227 1.00 29.81 196 ASP A CA 1
ATOM 1460 C C . ASP A 1 196 ? -12.445 -15.116 -30.911 1.00 29.81 196 ASP A C 1
ATOM 1462 O O . ASP A 1 196 ? -12.220 -13.914 -30.764 1.00 29.81 196 ASP A O 1
ATOM 1466 N N . LYS A 1 197 ? -12.312 -15.994 -29.914 1.00 36.03 197 LYS A N 1
ATOM 1467 C CA . LYS A 1 197 ? -11.617 -15.712 -28.663 1.00 36.03 197 LYS A CA 1
ATOM 1468 C C . LYS A 1 197 ? -10.161 -15.414 -29.018 1.00 36.03 197 LYS A C 1
ATOM 1470 O O . LYS A 1 197 ? -9.415 -16.328 -29.356 1.00 36.03 197 LYS A O 1
ATOM 1475 N N . ALA A 1 198 ? -9.768 -14.146 -28.959 1.00 34.12 198 ALA A N 1
ATOM 1476 C CA . ALA A 1 198 ? -8.382 -13.747 -29.147 1.00 34.12 198 ALA A CA 1
ATOM 1477 C C . ALA A 1 198 ? -7.558 -14.172 -27.920 1.00 34.12 198 ALA A C 1
ATOM 1479 O O . ALA A 1 198 ? -7.480 -13.472 -26.913 1.00 34.12 198 ALA A O 1
ATOM 1480 N N . GLU A 1 199 ? -6.979 -15.364 -28.007 1.00 34.41 199 GLU A N 1
ATOM 1481 C CA . GLU A 1 199 ? -5.931 -15.853 -27.121 1.00 34.41 199 GLU A CA 1
ATOM 1482 C C . GLU A 1 199 ? -4.677 -14.977 -27.311 1.00 34.41 199 GLU A C 1
ATOM 1484 O O . GLU A 1 199 ? -4.151 -14.834 -28.418 1.00 34.41 199 GLU A O 1
ATOM 1489 N N . PHE A 1 200 ? -4.237 -14.315 -26.239 1.00 50.47 200 PHE A N 1
ATOM 1490 C CA . PHE A 1 200 ? -3.101 -13.394 -26.253 1.00 50.47 200 PHE A CA 1
ATOM 1491 C C . PHE A 1 200 ? -1.794 -14.159 -26.511 1.00 50.47 200 PHE A C 1
ATOM 1493 O O . PHE A 1 200 ? -1.316 -14.903 -25.656 1.00 50.47 200 PHE A O 1
ATOM 1500 N N . LYS A 1 201 ? -1.192 -13.970 -27.692 1.00 41.78 201 LYS A N 1
ATOM 1501 C CA . LYS A 1 201 ? 0.157 -14.470 -27.994 1.00 41.78 201 LYS A CA 1
ATOM 1502 C C . LYS A 1 201 ? 1.206 -13.568 -27.344 1.00 41.78 201 LYS A C 1
ATOM 1504 O O . LYS A 1 201 ? 1.272 -12.379 -27.649 1.00 41.78 201 LYS A O 1
ATOM 1509 N N . ALA A 1 202 ? 2.055 -14.158 -26.501 1.00 42.69 202 ALA A N 1
ATOM 1510 C CA . ALA A 1 202 ? 3.244 -13.500 -25.966 1.00 42.69 202 ALA A CA 1
ATOM 1511 C C . ALA A 1 202 ? 4.143 -12.990 -27.117 1.00 42.69 202 ALA A C 1
ATOM 1513 O O . ALA A 1 202 ? 4.367 -13.736 -28.078 1.00 42.69 202 ALA A O 1
ATOM 1514 N N . PRO A 1 203 ? 4.649 -11.742 -27.067 1.00 47.06 203 PRO A N 1
ATOM 1515 C CA . PRO A 1 203 ? 5.499 -11.219 -28.128 1.00 47.06 203 PRO A CA 1
ATOM 1516 C C . PRO A 1 203 ? 6.851 -11.946 -28.145 1.00 47.06 203 PRO A C 1
ATOM 1518 O O . PRO A 1 203 ? 7.484 -12.138 -27.108 1.00 47.06 203 PRO A O 1
ATOM 1521 N N . ALA A 1 204 ? 7.287 -12.352 -29.341 1.00 39.59 204 ALA A N 1
ATOM 1522 C CA . ALA A 1 204 ? 8.609 -12.929 -29.573 1.00 39.59 204 ALA A CA 1
ATOM 1523 C C . ALA A 1 204 ? 9.721 -11.896 -29.286 1.00 39.59 204 ALA A C 1
ATOM 1525 O O . ALA A 1 204 ? 9.500 -10.700 -29.502 1.00 39.59 204 ALA A O 1
ATOM 1526 N N . PRO A 1 205 ? 10.920 -12.326 -28.843 1.00 44.50 205 PRO A N 1
ATOM 1527 C CA . PRO A 1 205 ? 12.040 -11.421 -28.616 1.00 44.50 205 PRO A CA 1
ATOM 1528 C C . PRO A 1 205 ? 12.496 -10.837 -29.957 1.00 44.50 205 PRO A C 1
ATOM 1530 O O . PRO A 1 205 ? 13.031 -11.544 -30.811 1.00 44.50 205 PRO A O 1
ATOM 1533 N N . VAL A 1 206 ? 12.234 -9.546 -30.162 1.00 46.47 206 VAL A N 1
ATOM 1534 C CA . VAL A 1 206 ? 12.650 -8.815 -31.363 1.00 46.47 206 VAL A CA 1
ATOM 1535 C C . VAL A 1 206 ? 14.072 -8.303 -31.177 1.00 46.47 206 VAL A C 1
ATOM 1537 O O . VAL A 1 206 ? 14.399 -7.703 -30.155 1.00 46.47 206 VAL A O 1
ATOM 1540 N N . SER A 1 207 ? 14.889 -8.576 -32.191 1.00 40.62 207 SER A N 1
ATOM 1541 C CA . SER A 1 207 ? 16.297 -8.222 -32.336 1.00 40.62 207 SER A CA 1
ATOM 1542 C C . SER A 1 207 ? 16.615 -6.768 -31.980 1.00 40.62 207 SER A C 1
ATOM 1544 O O . SER A 1 207 ? 15.918 -5.845 -32.398 1.00 40.62 207 SER A O 1
ATOM 1546 N N . SER A 1 208 ? 17.723 -6.625 -31.259 1.00 45.75 208 SER A N 1
ATOM 1547 C CA . SER A 1 208 ? 18.422 -5.414 -30.836 1.00 45.75 208 SER A CA 1
ATOM 1548 C C . SER A 1 208 ? 18.500 -4.309 -31.896 1.00 45.75 208 SER A C 1
ATOM 1550 O O . SER A 1 208 ? 19.234 -4.429 -32.877 1.00 45.75 208 SER A O 1
ATOM 1552 N N . THR A 1 209 ? 17.824 -3.198 -31.622 1.00 42.56 209 THR A N 1
ATOM 1553 C CA . THR A 1 209 ? 18.287 -1.858 -31.994 1.00 42.56 209 THR A CA 1
ATOM 1554 C C . THR A 1 209 ? 18.608 -1.130 -30.695 1.00 42.56 209 THR A C 1
ATOM 1556 O O . THR A 1 209 ? 17.774 -1.077 -29.792 1.00 42.56 209 THR A O 1
ATOM 1559 N N . GLU A 1 210 ? 19.857 -0.694 -30.592 1.00 52.16 210 GLU A N 1
ATOM 1560 C CA . GLU A 1 210 ? 20.491 -0.081 -29.432 1.00 52.16 210 GLU A CA 1
ATOM 1561 C C . GLU A 1 210 ? 19.861 1.275 -29.108 1.00 52.16 210 GLU A C 1
ATOM 1563 O O . GLU A 1 210 ? 20.095 2.241 -29.815 1.00 52.16 210 GLU A O 1
ATOM 1568 N N . ASP A 1 211 ? 19.102 1.329 -28.018 1.00 56.28 211 ASP A N 1
ATOM 1569 C CA . ASP A 1 211 ? 18.991 2.509 -27.166 1.00 56.28 211 ASP A CA 1
ATOM 1570 C C . ASP A 1 211 ? 18.919 1.979 -25.729 1.00 56.28 211 ASP A C 1
ATOM 1572 O O . ASP A 1 211 ? 18.072 1.149 -25.387 1.00 56.28 211 ASP A O 1
ATOM 1576 N N . GLY A 1 212 ? 19.866 2.382 -24.881 1.00 58.00 212 GLY A N 1
ATOM 1577 C CA . GLY A 1 212 ? 20.048 1.875 -23.511 1.00 58.00 212 GLY A CA 1
ATOM 1578 C C . GLY A 1 212 ? 18.933 2.254 -22.528 1.00 58.00 212 GLY A C 1
ATOM 1579 O O . GLY A 1 212 ? 19.070 2.033 -21.329 1.00 58.00 212 GLY A O 1
ATOM 1580 N N . HIS A 1 213 ? 17.824 2.807 -23.013 1.00 73.94 213 HIS A N 1
ATOM 1581 C CA . HIS A 1 213 ? 16.746 3.380 -22.215 1.00 73.94 213 HIS A CA 1
ATOM 1582 C C . HIS A 1 213 ? 15.614 2.368 -22.025 1.00 73.94 213 HIS A C 1
ATOM 1584 O O . HIS A 1 213 ? 14.537 2.495 -22.594 1.00 73.94 213 HIS A O 1
ATOM 1590 N N . HIS A 1 214 ? 15.868 1.325 -21.238 1.00 91.00 214 HIS A N 1
ATOM 1591 C CA . HIS A 1 214 ? 14.835 0.362 -20.860 1.00 91.00 214 HIS A CA 1
ATOM 1592 C C . HIS A 1 214 ? 14.367 0.611 -19.425 1.00 91.00 214 HIS A C 1
ATOM 1594 O O . HIS A 1 214 ? 15.146 1.031 -18.569 1.00 91.00 214 HIS A O 1
ATOM 1600 N N . TYR A 1 215 ? 13.105 0.291 -19.153 1.00 92.00 215 TYR A N 1
ATOM 1601 C CA . TYR A 1 215 ? 12.499 0.358 -17.829 1.00 92.00 215 TYR A CA 1
ATOM 1602 C C . TYR A 1 215 ? 12.132 -1.039 -17.337 1.00 92.00 215 TYR A C 1
ATOM 1604 O O . TYR A 1 215 ? 11.763 -1.921 -18.113 1.00 92.00 215 TYR A O 1
ATOM 1612 N N . THR A 1 216 ? 12.197 -1.240 -16.030 1.00 92.81 216 THR A N 1
ATOM 1613 C CA . THR A 1 216 ? 11.744 -2.459 -15.357 1.00 92.81 216 THR A CA 1
ATOM 1614 C C . THR A 1 216 ? 10.962 -2.104 -14.098 1.00 92.81 216 THR A C 1
ATOM 1616 O O . THR A 1 216 ? 10.935 -0.948 -13.673 1.00 92.81 216 THR A O 1
ATOM 1619 N N . TRP A 1 217 ? 10.300 -3.092 -13.502 1.00 90.50 217 TRP A N 1
ATOM 1620 C CA . TRP A 1 217 ? 9.570 -2.906 -12.255 1.00 90.50 217 TRP A CA 1
ATOM 1621 C C . TRP A 1 217 ? 10.526 -2.506 -11.133 1.00 90.50 217 TRP A C 1
ATOM 1623 O O . TRP A 1 217 ? 11.535 -3.167 -10.887 1.00 90.50 217 TRP A O 1
ATOM 1633 N N . ARG A 1 218 ? 10.182 -1.432 -10.424 1.00 86.25 218 ARG A N 1
ATOM 1634 C CA . ARG A 1 218 ? 10.931 -0.964 -9.256 1.00 86.25 218 ARG A CA 1
ATOM 1635 C C . ARG A 1 218 ? 10.915 -1.998 -8.133 1.00 86.25 218 ARG A C 1
ATOM 1637 O O . ARG A 1 218 ? 11.945 -2.248 -7.517 1.00 86.25 218 ARG A O 1
ATOM 1644 N N . ILE A 1 219 ? 9.750 -2.599 -7.892 1.00 82.00 219 ILE A N 1
ATOM 1645 C CA . ILE A 1 219 ? 9.531 -3.569 -6.819 1.00 82.00 219 ILE A CA 1
ATOM 1646 C C . ILE A 1 219 ? 9.263 -4.938 -7.431 1.00 82.00 219 ILE A C 1
ATOM 1648 O O . ILE A 1 219 ? 8.331 -5.115 -8.216 1.00 82.00 219 ILE A O 1
ATOM 1652 N N . ASP A 1 220 ? 10.046 -5.925 -7.010 1.00 82.56 220 ASP A N 1
ATOM 1653 C CA . ASP A 1 220 ? 9.748 -7.327 -7.269 1.00 82.56 220 ASP A CA 1
ATOM 1654 C C . ASP A 1 220 ? 8.704 -7.815 -6.258 1.00 82.56 220 ASP A C 1
ATOM 1656 O O . ASP A 1 220 ? 9.034 -8.282 -5.165 1.00 82.56 220 ASP A O 1
ATOM 1660 N N . LEU A 1 221 ? 7.423 -7.690 -6.622 1.00 81.75 221 LEU A N 1
ATOM 1661 C CA . LEU A 1 221 ? 6.323 -8.158 -5.776 1.00 81.75 221 LEU A CA 1
ATOM 1662 C C . LEU A 1 221 ? 6.403 -9.665 -5.495 1.00 81.75 221 LEU A C 1
ATOM 1664 O O . LEU A 1 221 ? 5.878 -10.102 -4.473 1.00 81.75 221 LEU A O 1
ATOM 1668 N N . GLY A 1 222 ? 7.065 -10.461 -6.341 1.00 83.62 222 GLY A N 1
ATOM 1669 C CA . GLY A 1 222 ? 7.218 -11.898 -6.111 1.00 83.62 222 GLY A CA 1
ATOM 1670 C C . GLY A 1 222 ? 7.970 -12.197 -4.814 1.00 83.62 222 GLY A C 1
ATOM 1671 O O . GLY A 1 222 ? 7.618 -13.124 -4.093 1.00 83.62 222 GLY A O 1
ATOM 1672 N N . LYS A 1 223 ? 8.931 -11.347 -4.433 1.00 84.88 223 LYS A N 1
ATOM 1673 C CA . LYS A 1 223 ? 9.668 -11.485 -3.164 1.00 84.88 223 LYS A CA 1
ATOM 1674 C C . LYS A 1 223 ? 8.804 -11.266 -1.926 1.00 84.88 223 LYS A C 1
ATOM 1676 O O . LYS A 1 223 ? 9.182 -11.699 -0.844 1.00 84.88 223 LYS A O 1
ATOM 1681 N N . SER A 1 224 ? 7.654 -10.610 -2.079 1.00 85.69 224 SER A N 1
ATOM 1682 C CA . SER A 1 224 ? 6.717 -10.386 -0.979 1.00 85.69 224 SER A CA 1
ATOM 1683 C C . SER A 1 224 ? 5.780 -11.571 -0.720 1.00 85.69 224 SER A C 1
ATOM 1685 O O . SER A 1 224 ? 5.127 -11.601 0.320 1.00 85.69 224 SER A O 1
ATOM 1687 N N . GLU A 1 225 ? 5.750 -12.565 -1.618 1.00 89.19 225 GLU A N 1
ATOM 1688 C CA . GLU A 1 225 ? 4.885 -13.750 -1.527 1.00 89.19 225 GLU A CA 1
ATOM 1689 C C . GLU A 1 225 ? 4.878 -14.429 -0.148 1.00 89.19 225 GLU A C 1
ATOM 1691 O O . GLU A 1 225 ? 3.783 -14.711 0.350 1.00 89.19 225 GLU A O 1
ATOM 1696 N N . PRO A 1 226 ? 6.030 -14.650 0.522 1.00 91.31 226 PRO A N 1
ATOM 1697 C CA . PRO A 1 226 ? 6.045 -15.319 1.822 1.00 91.31 226 PRO A CA 1
ATOM 1698 C C . PRO A 1 226 ? 5.204 -14.614 2.898 1.00 91.31 226 PRO A C 1
ATOM 1700 O O . PRO A 1 226 ? 4.786 -15.252 3.863 1.00 91.31 226 PRO A O 1
ATOM 1703 N N . PHE A 1 227 ? 4.937 -13.315 2.737 1.00 90.88 227 PHE A N 1
ATOM 1704 C CA . PHE A 1 227 ? 4.220 -12.492 3.709 1.00 90.88 227 PHE A CA 1
ATOM 1705 C C . PHE A 1 227 ? 2.725 -12.349 3.405 1.00 90.88 227 PHE A C 1
ATOM 1707 O O . PHE A 1 227 ? 1.966 -11.982 4.300 1.00 90.88 227 PHE A O 1
ATOM 1714 N N . TRP A 1 228 ? 2.273 -12.678 2.187 1.00 91.88 228 TRP A N 1
ATOM 1715 C CA . TRP A 1 228 ? 0.895 -12.425 1.745 1.00 91.88 228 TRP A CA 1
ATOM 1716 C C . TRP A 1 228 ? -0.144 -13.062 2.658 1.00 91.88 228 TRP A C 1
ATOM 1718 O O . TRP A 1 228 ? -1.098 -12.409 3.073 1.00 91.88 228 TRP A O 1
ATOM 1728 N N . ARG A 1 229 ? 0.071 -14.327 3.030 1.00 93.88 229 ARG A N 1
ATOM 1729 C CA . ARG A 1 229 ? -0.793 -15.026 3.986 1.00 93.88 229 ARG A CA 1
ATOM 1730 C C . ARG A 1 229 ? -0.868 -14.277 5.318 1.00 93.88 229 ARG A C 1
ATOM 1732 O O . ARG A 1 229 ? -1.963 -14.073 5.824 1.00 93.88 229 ARG A O 1
ATOM 1739 N N . GLY A 1 230 ? 0.267 -13.824 5.851 1.00 93.94 230 GLY A N 1
ATOM 1740 C CA . GLY A 1 230 ? 0.319 -13.087 7.118 1.00 93.94 230 GLY A CA 1
ATOM 1741 C C . GLY A 1 230 ? -0.416 -11.743 7.081 1.00 93.94 230 GLY A C 1
ATOM 1742 O O . GLY A 1 230 ? -0.900 -11.276 8.111 1.00 93.94 230 GLY A O 1
ATOM 1743 N N . TRP A 1 231 ? -0.560 -11.131 5.903 1.00 94.38 231 TRP A N 1
ATOM 1744 C CA . TRP A 1 231 ? -1.360 -9.916 5.750 1.00 94.38 231 TRP A CA 1
ATOM 1745 C C . TRP A 1 231 ? -2.850 -10.190 5.962 1.00 94.38 231 TRP A C 1
ATOM 1747 O O . TRP A 1 231 ? -3.504 -9.440 6.686 1.00 94.38 231 TRP A O 1
ATOM 1757 N N . PHE A 1 232 ? -3.378 -11.262 5.368 1.00 95.38 232 PHE A N 1
ATOM 1758 C CA . PHE A 1 232 ? -4.822 -11.512 5.297 1.00 95.38 232 PHE A CA 1
ATOM 1759 C C . PHE A 1 232 ? -5.352 -12.522 6.328 1.00 95.38 232 PHE A C 1
ATOM 1761 O O . PHE A 1 232 ? -6.547 -12.518 6.614 1.00 95.38 232 PHE A O 1
ATOM 1768 N N . GLU A 1 233 ? -4.505 -13.370 6.912 1.00 95.31 233 GLU A N 1
ATOM 1769 C CA . GLU A 1 233 ? -4.933 -14.400 7.864 1.00 95.31 233 GLU A CA 1
ATOM 1770 C C . GLU A 1 233 ? -5.507 -13.793 9.159 1.00 95.31 233 GLU A C 1
ATOM 1772 O O . GLU A 1 233 ? -4.869 -12.995 9.856 1.00 95.31 233 GLU A O 1
ATOM 1777 N N . GLY A 1 234 ? -6.749 -14.165 9.485 1.00 96.00 234 GLY A N 1
ATOM 1778 C CA . GLY A 1 234 ? -7.497 -13.638 10.625 1.00 96.00 234 GLY A CA 1
ATOM 1779 C C . GLY A 1 234 ? -7.899 -12.168 10.485 1.00 96.00 234 GLY A C 1
ATOM 1780 O O . GLY A 1 234 ? -8.284 -11.544 11.483 1.00 96.00 234 GLY A O 1
ATOM 1781 N N . LEU A 1 235 ? -7.792 -11.588 9.285 1.00 96.06 235 LEU A N 1
ATOM 1782 C CA . LEU A 1 235 ? -8.053 -10.176 9.039 1.00 96.06 235 LEU A CA 1
ATOM 1783 C C . LEU A 1 235 ? -9.499 -9.788 9.357 1.00 96.06 235 LEU A C 1
ATOM 1785 O O . LEU A 1 235 ? -9.715 -8.713 9.915 1.00 96.06 235 LEU A O 1
ATOM 1789 N N . SER A 1 236 ? -10.482 -10.654 9.087 1.00 95.44 236 SER A N 1
ATOM 1790 C CA . SER A 1 236 ? -11.884 -10.371 9.412 1.00 95.44 236 SER A CA 1
ATOM 1791 C C . SER A 1 236 ? -12.088 -10.194 10.916 1.00 95.44 236 SER A C 1
ATOM 1793 O O . SER A 1 236 ? -12.712 -9.223 11.342 1.00 95.44 236 SER A O 1
ATOM 1795 N N . ASN A 1 237 ? -11.496 -11.068 11.733 1.00 96.88 237 ASN A N 1
ATOM 1796 C CA . ASN A 1 237 ? -11.575 -10.955 13.191 1.00 96.88 237 ASN A CA 1
ATOM 1797 C C . ASN A 1 237 ? -10.836 -9.713 13.703 1.00 96.88 237 ASN A C 1
ATOM 1799 O O . ASN A 1 237 ? -11.354 -9.004 14.562 1.00 96.88 237 ASN A O 1
ATOM 1803 N N . LYS A 1 238 ? -9.647 -9.413 13.165 1.00 97.56 238 LYS A N 1
ATOM 1804 C CA . LYS A 1 238 ? -8.886 -8.205 13.532 1.00 97.56 238 LYS A CA 1
ATOM 1805 C C . LYS A 1 238 ? -9.660 -6.930 13.195 1.00 97.56 238 LYS A C 1
ATOM 1807 O O . LYS A 1 238 ? -9.739 -6.034 14.030 1.00 97.56 238 LYS A O 1
ATOM 1812 N N . PHE A 1 239 ? -10.266 -6.871 12.008 1.00 97.25 239 PHE A N 1
ATOM 1813 C CA . PHE A 1 239 ? -11.086 -5.743 11.573 1.00 97.25 239 PHE A CA 1
ATOM 1814 C C . PHE A 1 239 ? -12.274 -5.545 12.511 1.00 97.25 239 PHE A C 1
ATOM 1816 O O . PHE A 1 239 ? -12.461 -4.450 13.027 1.00 97.25 239 PHE A O 1
ATOM 1823 N N . LEU A 1 240 ? -13.036 -6.601 12.807 1.00 96.56 240 LEU A N 1
ATOM 1824 C CA . LEU A 1 240 ? -14.194 -6.513 13.702 1.00 96.56 240 LEU A CA 1
ATOM 1825 C C . LEU A 1 240 ? -13.820 -6.091 15.132 1.00 96.56 240 LEU A C 1
ATOM 1827 O O . LEU A 1 240 ? -14.595 -5.372 15.759 1.00 96.56 240 LEU A O 1
ATOM 1831 N N . SER A 1 241 ? -12.636 -6.477 15.611 1.00 97.44 241 SER A N 1
ATOM 1832 C CA . SER A 1 241 ? -12.133 -6.137 16.949 1.00 97.44 241 SER A CA 1
ATOM 1833 C C . SER A 1 241 ? -11.588 -4.712 17.094 1.00 97.44 241 SER A C 1
ATOM 1835 O O . SER A 1 241 ? -11.340 -4.287 18.218 1.00 97.44 241 SER A O 1
ATOM 1837 N N . CYS A 1 242 ? -11.379 -3.958 16.010 1.00 96.88 242 CYS A N 1
ATOM 1838 C CA . CYS A 1 242 ? -10.929 -2.566 16.131 1.00 96.88 242 CYS A CA 1
ATOM 1839 C C . CYS A 1 242 ? -12.037 -1.704 16.763 1.00 96.88 242 CYS A C 1
ATOM 1841 O O . CYS A 1 242 ? -13.198 -1.811 16.373 1.00 96.88 242 CYS A O 1
ATOM 1843 N N . GLU A 1 243 ? -11.703 -0.814 17.696 1.00 94.75 243 GLU A N 1
ATOM 1844 C CA . GLU A 1 243 ? -12.703 -0.061 18.479 1.00 94.75 243 GLU A CA 1
ATOM 1845 C C . GLU A 1 243 ? -13.335 1.111 17.712 1.00 94.75 243 GLU A C 1
ATOM 1847 O O . GLU A 1 243 ? -14.459 1.525 17.995 1.00 94.75 243 GLU A O 1
ATOM 1852 N N . VAL A 1 244 ? -12.637 1.624 16.699 1.00 97.31 244 VAL A N 1
ATOM 1853 C CA . VAL A 1 244 ? -13.078 2.780 15.912 1.00 97.31 244 VAL A CA 1
ATOM 1854 C C . VAL A 1 244 ? -14.257 2.444 14.984 1.00 97.31 244 VAL A C 1
ATOM 1856 O O . VAL A 1 244 ? -14.466 1.272 14.631 1.00 97.31 244 VAL A O 1
ATOM 1859 N N . PRO A 1 245 ? -15.034 3.451 14.542 1.00 98.12 245 PRO A N 1
ATOM 1860 C CA . PRO A 1 245 ? -15.951 3.307 13.418 1.00 98.12 245 PRO A CA 1
ATOM 1861 C C . PRO A 1 245 ? -15.248 2.715 12.192 1.00 98.12 245 PRO A C 1
ATOM 1863 O O . PRO A 1 245 ? -14.124 3.087 11.851 1.00 98.12 245 PRO A O 1
ATOM 1866 N N . LYS A 1 246 ? -15.925 1.771 11.539 1.00 96.88 246 LYS A N 1
ATOM 1867 C CA . LYS A 1 246 ? -15.371 0.953 10.458 1.00 96.88 246 LYS A CA 1
ATOM 1868 C C . LYS A 1 246 ? -16.260 1.001 9.233 1.00 96.88 246 LYS A C 1
ATOM 1870 O O . LYS A 1 246 ? -17.478 0.900 9.360 1.00 96.88 246 LYS A O 1
ATOM 1875 N N . MET A 1 247 ? -15.643 1.059 8.060 1.00 97.06 247 MET A N 1
ATOM 1876 C CA . MET A 1 247 ? -16.328 0.930 6.780 1.00 97.06 247 MET A CA 1
ATOM 1877 C C . MET A 1 247 ? -15.586 -0.061 5.886 1.00 97.06 247 MET A C 1
ATOM 1879 O O . MET A 1 247 ? -14.378 0.055 5.685 1.00 97.06 247 MET A O 1
ATOM 1883 N N . LEU A 1 248 ? -16.322 -1.032 5.352 1.00 94.56 248 LEU A N 1
ATOM 1884 C CA . LEU A 1 248 ? -15.839 -1.949 4.326 1.00 94.56 248 LEU A CA 1
ATOM 1885 C C . LEU A 1 248 ? -16.492 -1.563 2.999 1.00 94.56 248 LEU A C 1
ATOM 1887 O O . LEU A 1 248 ? -17.717 -1.595 2.883 1.00 94.56 248 LEU A O 1
ATOM 1891 N N . LEU A 1 249 ? -15.677 -1.192 2.017 1.00 93.31 249 LEU A N 1
ATOM 1892 C CA . LEU A 1 249 ? -16.112 -0.865 0.664 1.00 93.31 249 LEU A CA 1
ATOM 1893 C C . LEU A 1 249 ? -15.723 -2.010 -0.263 1.00 93.31 249 LEU A C 1
ATOM 1895 O O . LEU A 1 249 ? -14.540 -2.276 -0.445 1.00 93.31 249 LEU A O 1
ATOM 1899 N N . LEU A 1 250 ? -16.708 -2.682 -0.850 1.00 89.56 250 LEU A N 1
ATOM 1900 C CA . LEU A 1 250 ? -16.480 -3.729 -1.844 1.00 89.56 250 LEU A CA 1
ATOM 1901 C C . LEU A 1 250 ? -16.860 -3.182 -3.214 1.00 89.56 250 LEU A C 1
ATOM 1903 O O . LEU A 1 250 ? -17.969 -2.673 -3.390 1.00 89.56 250 LEU A O 1
ATOM 1907 N N . ALA A 1 251 ? -15.945 -3.269 -4.177 1.00 75.44 251 ALA A N 1
ATOM 1908 C CA . ALA A 1 251 ? -16.270 -2.942 -5.554 1.00 75.44 251 ALA A CA 1
ATOM 1909 C C . ALA A 1 251 ? -17.090 -4.106 -6.127 1.00 75.44 251 ALA A C 1
ATOM 1911 O O . ALA A 1 251 ? -16.585 -5.211 -6.304 1.00 75.44 251 ALA A O 1
ATOM 1912 N N . GLY A 1 252 ? -18.386 -3.879 -6.353 1.00 63.56 252 GLY A N 1
ATOM 1913 C CA . GLY A 1 252 ? -19.232 -4.841 -7.056 1.00 63.56 252 GLY A CA 1
ATOM 1914 C C . GLY A 1 252 ? -18.736 -5.042 -8.488 1.00 63.56 252 GLY A C 1
ATOM 1915 O O . GLY A 1 252 ? -18.363 -4.071 -9.152 1.00 63.56 252 GLY A O 1
ATOM 1916 N N . VAL A 1 253 ? -18.722 -6.299 -8.935 1.00 48.69 253 VAL A N 1
ATOM 1917 C CA . VAL A 1 253 ? -18.439 -6.686 -10.327 1.00 48.69 253 VAL A CA 1
ATOM 1918 C C . VAL A 1 253 ? -19.687 -6.526 -11.184 1.00 48.69 253 VAL A C 1
ATOM 1920 O O . VAL A 1 253 ? -20.773 -6.915 -10.696 1.00 48.69 253 VAL A O 1
#

Sequence (253 aa):
MSNAEIQIPFACTSAAAQDLFSSSNNQDLSAERLSSDVGNIIKEMYGDEPPPIILVGHSMGGAIAVHTAIRHLVPSLIGLIVIDVVEGTAMDALSSMQSFLKGRPSIFKSLEQGIEWCVRSGQVRNLESARVSMVGQLKRVDTEETATAELEHQIEANTHSGGTSTIIEEEEEESSAKDSKSKPVEEKVTSASPSDKAEFKAPAPVSSTEDGHHYTWRIDLGKSEPFWRGWFEGLSNKFLSCEVPKMLLLAGV

Radius of gyration: 23.96 Å; chains: 1; bounding box: 52×49×68 Å